Protein AF-A0A3A4NWA3-F1 (afdb_monomer)

Secondary structure (DSSP, 8-state):
-----------SSSSHHHHHHHHHHHSTTSSSSS----------PPPP---SS-PBPSS-TTSBP-EE-TTT--EE-TTT-EEETTEEESSHHHHHHHHHHHHHHHHHHHHHHHHHHHHHHHHHHHHHHHHHHHHHHHHHHHHHHHGGG--------SSPEEEEEEEGGGTEEEEEETTS-EEEEETTT--EEEEE-PPP-

Mean predicted aligned error: 15.61 Å

pLDDT: mean 81.93, std 18.72, range [42.53, 98.69]

Foldseek 3Di:
DDDDDDDDPDPDDPPPVVVVVVVVVVPPPPPPDDDCPDDPPPPPPPPQDPPPDFCAAPVGNPAGFRDAAPQPRGGHHPVQFDDDPNGTHRDPVSVVVVVVVVVVVVVVVVVVVVVVVVVVVVVVVVVVVVVVVVVVVVVVVVVVVVCVPVPLDDDPDPWDFPDKDQDPVVQWIWTQTPQRKIWIARVRRRHTPDIDGDHDD

Organism: Abyssobacteria bacterium (strain SURF_5) (NCBI:txid2093360)

Solvent-accessible surface area (backbone atoms only — not comparable to full-atom values): 12572 Å² total; per-residue (Å²): 140,80,92,82,84,85,89,84,84,89,86,80,79,77,69,64,70,60,60,63,61,57,62,66,65,64,68,74,74,78,81,82,86,87,76,78,93,69,75,84,67,79,72,72,70,76,73,80,79,79,68,92,63,84,49,50,9,76,92,40,72,89,39,58,35,74,49,48,16,78,73,80,67,46,41,26,20,79,87,48,45,46,73,54,98,91,42,39,24,74,44,73,67,47,46,52,53,50,53,53,50,54,50,50,51,53,52,51,51,49,56,52,52,51,54,52,51,57,48,52,54,53,52,51,52,53,53,50,53,53,52,52,52,51,52,51,50,51,52,52,49,52,61,57,56,63,52,75,68,58,76,78,66,81,85,91,63,96,64,57,71,78,49,73,50,75,42,78,93,74,44,32,32,39,38,35,36,73,79,60,32,40,36,35,23,31,66,76,76,63,46,75,77,49,76,51,61,70,78,86,127

Structure (mmCIF, N/CA/C/O backbone):
data_AF-A0A3A4NWA3-F1
#
_entry.id   AF-A0A3A4NWA3-F1
#
loop_
_atom_site.group_PDB
_atom_site.id
_atom_site.type_symbol
_atom_site.label_atom_id
_atom_site.label_alt_id
_atom_site.label_comp_id
_atom_site.label_asym_id
_atom_site.label_entity_id
_atom_site.label_seq_id
_atom_site.pdbx_PDB_ins_code
_atom_site.Cartn_x
_atom_site.Cartn_y
_atom_site.Cartn_z
_atom_site.occupancy
_atom_site.B_iso_or_equiv
_atom_site.auth_seq_id
_atom_site.auth_comp_id
_atom_site.auth_asym_id
_atom_site.auth_atom_id
_atom_site.pdbx_PDB_model_num
ATOM 1 N N . MET A 1 1 ? -4.132 0.519 -68.620 1.00 45.50 1 MET A N 1
ATOM 2 C CA . MET A 1 1 ? -3.623 -0.785 -68.140 1.00 45.50 1 MET A CA 1
ATOM 3 C C . MET A 1 1 ? -2.444 -0.457 -67.238 1.00 45.50 1 MET A C 1
ATOM 5 O O . MET A 1 1 ? -1.466 0.045 -67.757 1.00 45.50 1 MET A O 1
ATOM 9 N N . THR A 1 2 ? -2.487 -0.529 -65.916 1.00 48.19 2 THR A N 1
ATOM 10 C CA . THR A 1 2 ? -3.326 -1.285 -64.978 1.00 48.19 2 THR A CA 1
ATOM 11 C C . THR A 1 2 ? -3.475 -0.481 -63.685 1.00 48.19 2 THR A C 1
ATOM 13 O O . THR A 1 2 ? -2.482 0.002 -63.143 1.00 48.19 2 THR A O 1
ATOM 16 N N . ASP A 1 3 ? -4.710 -0.365 -63.206 1.00 51.69 3 ASP A N 1
ATOM 17 C CA . ASP A 1 3 ? -5.071 0.191 -61.904 1.00 51.69 3 ASP A CA 1
ATOM 18 C C . ASP A 1 3 ? -4.610 -0.717 -60.756 1.00 51.69 3 ASP A C 1
ATOM 20 O O . ASP A 1 3 ? -4.758 -1.937 -60.821 1.00 51.69 3 ASP A O 1
ATOM 24 N N . GLY A 1 4 ? -4.105 -0.117 -59.675 1.00 51.22 4 GLY A N 1
ATOM 25 C CA . GLY A 1 4 ? -3.702 -0.824 -58.459 1.00 51.22 4 GLY A CA 1
ATOM 26 C C . GLY A 1 4 ? -3.979 0.004 -57.207 1.00 51.22 4 GLY A C 1
ATOM 27 O O . GLY A 1 4 ? -3.091 0.674 -56.691 1.00 51.22 4 GLY A O 1
ATOM 28 N N . LYS A 1 5 ? -5.222 -0.042 -56.711 1.00 57.34 5 LYS A N 1
ATOM 29 C CA . LYS A 1 5 ? -5.598 0.429 -55.366 1.00 57.34 5 LYS A CA 1
ATOM 30 C C . LYS A 1 5 ? -5.302 -0.670 -54.337 1.00 57.34 5 LYS A C 1
ATOM 32 O O . LYS A 1 5 ? -5.877 -1.750 -54.474 1.00 57.34 5 LYS A O 1
ATOM 37 N N . PRO A 1 6 ? -4.520 -0.423 -53.273 1.00 60.09 6 PRO A N 1
ATOM 38 C CA . PRO A 1 6 ? -4.477 -1.341 -52.145 1.00 60.09 6 PRO A CA 1
ATOM 39 C C . PRO A 1 6 ? -5.635 -1.079 -51.174 1.00 60.09 6 PRO A C 1
ATOM 41 O O . PRO A 1 6 ? -5.851 0.028 -50.676 1.00 60.09 6 PRO A O 1
ATOM 44 N N . ALA A 1 7 ? -6.377 -2.151 -50.916 1.00 57.09 7 ALA A N 1
ATOM 45 C CA . ALA A 1 7 ? -7.401 -2.270 -49.896 1.00 57.09 7 ALA A CA 1
ATOM 46 C C . ALA A 1 7 ? -6.765 -2.308 -48.497 1.00 57.09 7 ALA A C 1
ATOM 48 O O . ALA A 1 7 ? -6.149 -3.299 -48.122 1.00 57.09 7 ALA A O 1
ATOM 49 N N . LEU A 1 8 ? -6.947 -1.248 -47.709 1.00 49.69 8 LEU A N 1
ATOM 50 C CA . LEU A 1 8 ? -6.631 -1.221 -46.276 1.00 49.69 8 LEU A CA 1
ATOM 51 C C . LEU A 1 8 ? -7.706 -0.421 -45.528 1.00 49.69 8 LEU A C 1
ATOM 53 O O . LEU A 1 8 ? -7.471 0.665 -45.013 1.00 49.69 8 LEU A O 1
ATOM 57 N N . GLN A 1 9 ? -8.922 -0.957 -45.483 1.00 56.56 9 GLN A N 1
ATOM 58 C CA . GLN A 1 9 ? -9.957 -0.510 -44.550 1.00 56.56 9 GLN A CA 1
ATOM 59 C C . GLN A 1 9 ? -10.809 -1.705 -44.143 1.00 56.56 9 GLN A C 1
ATOM 61 O O . GLN A 1 9 ? -11.829 -1.944 -44.772 1.00 56.56 9 GLN A O 1
ATOM 66 N N . LEU A 1 10 ? -10.399 -2.480 -43.131 1.00 53.59 10 LEU A N 1
ATOM 67 C CA . LEU A 1 10 ? -11.312 -3.428 -42.467 1.00 53.59 10 LEU A CA 1
ATOM 68 C C . LEU A 1 10 ? -10.756 -4.012 -41.159 1.00 53.59 10 LEU A C 1
ATOM 70 O O . LEU A 1 10 ? -10.860 -5.205 -40.915 1.00 53.59 10 LEU A O 1
ATOM 74 N N . ILE A 1 11 ? -10.187 -3.186 -40.274 1.00 54.09 11 ILE A N 1
ATOM 75 C CA . ILE A 1 11 ? -9.929 -3.605 -38.883 1.00 54.09 11 ILE A CA 1
ATOM 76 C C . ILE A 1 11 ? -10.115 -2.407 -37.939 1.00 54.09 11 ILE A C 1
ATOM 78 O O . ILE A 1 11 ? -9.146 -1.813 -37.484 1.00 54.09 11 ILE A O 1
ATOM 82 N N . SER A 1 12 ? -11.352 -1.991 -37.648 1.00 55.47 12 SER A N 1
ATOM 83 C CA . SER A 1 12 ? -11.564 -0.973 -36.593 1.00 55.47 12 SER A CA 1
ATOM 84 C C . SER A 1 12 ? -12.834 -1.110 -35.747 1.00 55.47 12 SER A C 1
ATOM 86 O O . SER A 1 12 ? -12.983 -0.373 -34.778 1.00 55.47 12 SER A O 1
ATOM 88 N N . HIS A 1 13 ? -13.727 -2.074 -36.001 1.00 51.03 13 HIS A N 1
ATOM 89 C CA . HIS A 1 13 ? -15.025 -2.107 -35.299 1.00 51.03 13 HIS A CA 1
ATOM 90 C C . HIS A 1 13 ? -15.166 -3.152 -34.177 1.00 51.03 13 HIS A C 1
ATOM 92 O O . HIS A 1 13 ? -16.130 -3.094 -33.414 1.00 51.03 13 HIS A O 1
ATOM 98 N N . SER A 1 14 ? -14.213 -4.071 -33.996 1.00 51.84 14 SER A N 1
ATOM 99 C CA . SER A 1 14 ? -14.304 -5.136 -32.979 1.00 51.84 14 SER A CA 1
ATOM 100 C C . SER A 1 14 ? -13.612 -4.819 -31.643 1.00 51.84 14 SER A C 1
ATOM 102 O O . SER A 1 14 ? -13.927 -5.457 -30.640 1.00 51.84 14 SER A O 1
ATOM 104 N N . ALA A 1 15 ? -12.746 -3.802 -31.567 1.00 49.91 15 ALA A N 1
ATOM 105 C CA . ALA A 1 15 ? -12.006 -3.480 -30.338 1.00 49.91 15 ALA A CA 1
ATOM 106 C C . ALA A 1 15 ? -12.776 -2.582 -29.342 1.00 49.91 15 ALA A C 1
ATOM 108 O O . ALA A 1 15 ? -12.499 -2.600 -28.144 1.00 49.91 15 ALA A O 1
ATOM 109 N N . ILE A 1 16 ? -13.784 -1.826 -29.791 1.00 53.38 16 ILE A N 1
ATOM 110 C CA . ILE A 1 16 ? -14.449 -0.821 -28.936 1.00 53.38 16 ILE A CA 1
ATOM 111 C C . ILE A 1 16 ? -15.507 -1.450 -28.007 1.00 53.38 16 ILE A C 1
ATOM 113 O O . ILE A 1 16 ? -15.734 -0.967 -26.896 1.00 53.38 16 ILE A O 1
ATOM 117 N N . LYS A 1 17 ? -16.116 -2.585 -28.382 1.00 50.69 17 LYS A N 1
ATOM 118 C CA . LYS A 1 17 ? -17.154 -3.230 -27.552 1.00 50.69 17 LYS A CA 1
ATOM 119 C C . LYS A 1 17 ? -16.618 -3.978 -26.326 1.00 50.69 17 LYS A C 1
ATOM 121 O O . LYS A 1 17 ? -17.388 -4.200 -25.392 1.00 50.69 17 LYS A O 1
ATOM 126 N N . LEU A 1 18 ? -15.326 -4.316 -26.272 1.00 48.56 18 LEU A N 1
ATOM 127 C CA . LEU A 1 18 ? -14.755 -5.026 -25.119 1.00 48.56 18 LEU A CA 1
ATOM 128 C C . LEU A 1 18 ? -14.326 -4.077 -23.984 1.00 48.56 18 LEU A C 1
ATOM 130 O O . LEU A 1 18 ? -14.396 -4.448 -22.812 1.00 48.56 18 LEU A O 1
ATOM 134 N N . HIS A 1 19 ? -13.983 -2.822 -24.294 1.00 47.84 19 HIS A N 1
ATOM 135 C CA . HIS A 1 19 ? -13.545 -1.856 -23.279 1.00 47.84 19 HIS A CA 1
ATOM 136 C C . HIS A 1 19 ? -14.699 -1.330 -22.403 1.00 47.84 19 HIS A C 1
ATOM 138 O O . HIS A 1 19 ? -14.516 -1.052 -21.216 1.00 47.84 19 HIS A O 1
ATOM 144 N N . HIS A 1 20 ? -15.922 -1.267 -22.942 1.00 50.03 20 HIS A N 1
ATOM 145 C CA . HIS A 1 20 ? -17.077 -0.757 -22.196 1.00 50.03 20 HIS A CA 1
ATOM 146 C C . HIS A 1 20 ? -17.639 -1.747 -21.159 1.00 50.03 20 HIS A C 1
ATOM 148 O O . HIS A 1 20 ? -18.300 -1.331 -20.203 1.00 50.03 20 HIS A O 1
ATOM 154 N N . HIS A 1 21 ? -17.361 -3.051 -21.290 1.00 48.09 21 HIS A N 1
ATOM 155 C CA . HIS A 1 21 ? -17.872 -4.044 -20.341 1.00 48.09 21 HIS A CA 1
ATOM 156 C C . HIS A 1 21 ? -16.982 -4.212 -19.095 1.00 48.09 21 HIS A C 1
ATOM 158 O O . HIS A 1 21 ? -17.489 -4.576 -18.027 1.00 48.09 21 HIS A O 1
ATOM 164 N N . LEU A 1 22 ? -15.688 -3.885 -19.191 1.00 51.53 22 LEU A N 1
ATOM 165 C CA . LEU A 1 22 ? -14.749 -3.985 -18.069 1.00 51.53 22 LEU A CA 1
ATOM 166 C C . LEU A 1 22 ? -14.810 -2.773 -17.126 1.00 51.53 22 LEU A C 1
ATOM 168 O O . LEU A 1 22 ? -14.720 -2.952 -15.912 1.00 51.53 22 LEU A O 1
ATOM 172 N N . HIS A 1 23 ? -15.106 -1.567 -17.624 1.00 46.03 23 HIS A N 1
ATOM 173 C CA . HIS A 1 23 ? -15.271 -0.398 -16.745 1.00 46.03 23 HIS A CA 1
ATOM 174 C C . HIS A 1 23 ? -16.555 -0.430 -15.900 1.00 46.03 23 HIS A C 1
ATOM 176 O O . HIS A 1 23 ? -16.574 0.097 -14.787 1.00 46.03 23 HIS A O 1
ATOM 182 N N . ARG A 1 24 ? -17.621 -1.107 -16.354 1.00 48.78 24 ARG A N 1
ATOM 183 C CA . ARG A 1 24 ? -18.881 -1.187 -15.590 1.00 48.78 24 ARG A CA 1
ATOM 184 C C . ARG A 1 24 ? -18.834 -2.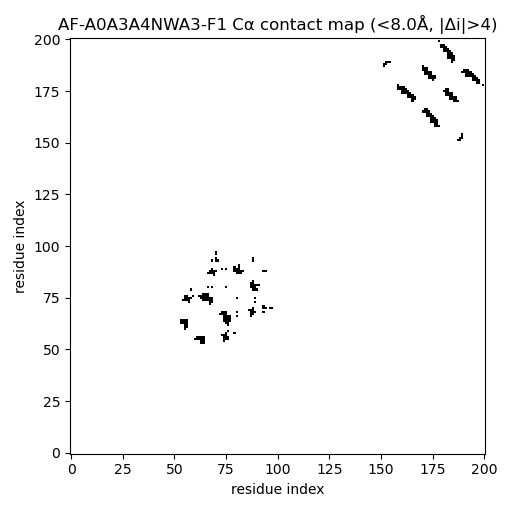184 -14.424 1.00 48.78 24 ARG A C 1
ATOM 186 O O . ARG A 1 24 ? -19.619 -2.058 -13.491 1.00 48.78 24 ARG A O 1
ATOM 193 N N . LYS A 1 25 ? -17.896 -3.143 -14.433 1.00 48.62 25 LYS A N 1
ATOM 194 C CA . LYS A 1 25 ? -17.720 -4.119 -13.338 1.00 48.62 25 LYS A CA 1
ATOM 195 C C . LYS A 1 25 ? -16.760 -3.652 -12.235 1.00 48.62 25 LYS A C 1
ATOM 197 O O . LYS A 1 25 ? -16.778 -4.227 -11.151 1.00 48.62 25 LYS A O 1
ATOM 202 N N . ALA A 1 26 ? -15.976 -2.596 -12.462 1.00 50.59 26 ALA A N 1
ATOM 203 C CA . ALA A 1 26 ? -15.034 -2.081 -11.465 1.00 50.59 26 ALA A CA 1
ATOM 204 C C . ALA A 1 26 ? -15.659 -1.090 -10.460 1.00 50.59 26 ALA A C 1
ATOM 206 O O . ALA A 1 26 ? -15.123 -0.911 -9.369 1.00 50.59 26 ALA A O 1
ATOM 207 N N . ILE A 1 27 ? -16.808 -0.481 -10.776 1.00 50.22 27 ILE A N 1
ATOM 208 C CA . ILE A 1 27 ? -17.419 0.560 -9.924 1.00 50.22 27 ILE A CA 1
ATOM 209 C C . ILE A 1 27 ? -18.365 -0.024 -8.854 1.00 50.22 27 ILE A C 1
ATOM 211 O O . ILE A 1 27 ? -18.572 0.589 -7.812 1.00 50.22 27 ILE A O 1
ATOM 215 N N . ILE A 1 28 ? -18.867 -1.253 -9.021 1.00 50.75 28 ILE A N 1
ATOM 216 C CA . ILE A 1 28 ? -19.882 -1.842 -8.117 1.00 50.75 28 ILE A CA 1
ATOM 217 C C . ILE A 1 28 ? -19.260 -2.626 -6.934 1.00 50.75 28 ILE A C 1
ATOM 219 O O . ILE A 1 28 ? -19.970 -3.192 -6.113 1.00 50.75 28 ILE A O 1
ATOM 223 N N . ARG A 1 29 ? -17.927 -2.643 -6.770 1.00 48.81 29 ARG A N 1
ATOM 224 C CA . ARG A 1 29 ? -17.259 -3.401 -5.683 1.00 48.81 29 ARG A CA 1
ATOM 225 C C . ARG A 1 29 ? -16.774 -2.582 -4.479 1.00 48.81 29 ARG A C 1
ATOM 227 O O . ARG A 1 29 ? -16.098 -3.141 -3.625 1.00 48.81 29 ARG A O 1
ATOM 234 N N . ARG A 1 30 ? -17.089 -1.283 -4.361 1.00 49.22 30 ARG A N 1
ATOM 235 C CA . ARG A 1 30 ? -16.630 -0.465 -3.208 1.00 49.22 30 ARG A CA 1
ATOM 236 C C . ARG A 1 30 ? -17.708 0.136 -2.309 1.00 49.22 30 ARG A C 1
ATOM 238 O O . ARG A 1 30 ? -17.350 0.736 -1.301 1.00 49.22 30 ARG A O 1
ATOM 245 N N . THR A 1 31 ? -18.993 -0.049 -2.597 1.00 48.25 31 THR A N 1
ATOM 246 C CA . THR A 1 31 ? -20.074 0.502 -1.754 1.00 48.25 31 THR A CA 1
ATOM 247 C C . THR A 1 31 ? -20.783 -0.524 -0.873 1.00 48.25 31 THR A C 1
ATOM 249 O O . THR A 1 31 ? -21.591 -0.135 -0.039 1.00 48.25 31 THR A O 1
ATOM 252 N N . GLY A 1 32 ? -20.473 -1.816 -0.987 1.00 46.50 32 GLY A N 1
ATOM 253 C CA . GLY A 1 32 ? -21.248 -2.865 -0.328 1.00 46.50 32 GLY A CA 1
ATOM 254 C C . GLY A 1 32 ? -20.464 -3.682 0.683 1.00 46.50 32 GLY A C 1
ATOM 255 O O . GLY A 1 32 ? -20.344 -4.871 0.456 1.00 46.50 32 GLY A O 1
ATOM 256 N N . GLU A 1 33 ? -19.913 -3.091 1.755 1.00 47.94 33 GLU A N 1
ATOM 257 C CA . GLU A 1 33 ? -19.417 -3.926 2.872 1.00 47.94 33 GLU A CA 1
ATOM 258 C C . GLU A 1 33 ? -19.090 -3.212 4.196 1.00 47.94 33 GLU A C 1
ATOM 260 O O . GLU A 1 33 ? -18.215 -3.653 4.926 1.00 47.94 33 GLU A O 1
ATOM 265 N N . LYS A 1 34 ? -19.745 -2.103 4.569 1.00 48.31 34 LYS A N 1
ATOM 266 C CA . LYS A 1 34 ? -19.634 -1.567 5.949 1.00 48.31 34 LYS A CA 1
ATOM 267 C C . LYS A 1 34 ? -20.947 -0.945 6.403 1.00 48.31 34 LYS A C 1
ATOM 269 O O . LYS A 1 34 ? -21.041 0.265 6.554 1.00 48.31 34 LYS A O 1
ATOM 274 N N . GLY A 1 35 ? -21.973 -1.770 6.563 1.00 48.66 35 GLY A N 1
ATOM 275 C CA . GLY A 1 35 ? -23.270 -1.282 7.031 1.00 48.66 35 GLY A CA 1
ATOM 276 C C . GLY A 1 35 ? -24.305 -2.348 7.359 1.00 48.66 35 GLY A C 1
ATOM 277 O O . GLY A 1 35 ? -25.461 -2.001 7.553 1.00 48.66 35 GLY A O 1
ATOM 278 N N . ALA A 1 36 ? -23.929 -3.625 7.439 1.00 44.62 36 ALA A N 1
ATOM 279 C CA . ALA A 1 36 ? -24.819 -4.642 7.981 1.00 44.62 36 ALA A CA 1
ATOM 280 C C . ALA A 1 36 ? -24.638 -4.707 9.505 1.00 44.62 36 ALA A C 1
ATOM 282 O O . ALA A 1 36 ? -24.020 -5.625 10.038 1.00 44.62 36 ALA A O 1
ATOM 283 N N . CYS A 1 37 ? -25.194 -3.720 10.212 1.00 42.53 37 CYS A N 1
ATOM 284 C CA . CYS A 1 37 ? -25.661 -3.922 11.585 1.00 42.53 37 CYS A CA 1
ATOM 285 C C . CYS A 1 37 ? -26.874 -4.859 11.496 1.00 42.53 37 CYS A C 1
ATOM 287 O O . CYS A 1 37 ? -28.016 -4.415 11.476 1.00 42.53 37 CYS A O 1
ATOM 289 N N . GLY A 1 38 ? -26.620 -6.143 11.271 1.00 50.50 38 GLY A N 1
ATOM 290 C CA . GLY A 1 38 ? -27.647 -7.080 10.830 1.00 50.50 38 GLY A CA 1
ATOM 291 C C . GLY A 1 38 ? -27.240 -8.525 11.044 1.00 50.50 38 GLY A C 1
ATOM 292 O O . GLY A 1 38 ? -27.475 -9.363 10.185 1.00 50.50 38 GLY A O 1
ATOM 293 N N . MET A 1 39 ? -26.620 -8.823 12.182 1.00 44.19 39 MET A N 1
ATOM 294 C CA . MET A 1 39 ? -26.728 -10.155 12.759 1.00 44.19 39 MET A CA 1
ATOM 295 C C . MET A 1 39 ? -27.689 -10.009 13.928 1.00 44.19 39 MET A C 1
ATOM 297 O O . MET A 1 39 ? -27.355 -9.482 14.985 1.00 44.19 39 MET A O 1
ATOM 301 N N . SER A 1 40 ? -28.929 -10.411 13.657 1.00 53.94 40 SER A N 1
ATOM 302 C CA . SER A 1 40 ? -29.891 -10.850 14.655 1.00 53.94 40 SER A CA 1
ATOM 303 C C . SER A 1 40 ? -29.256 -12.033 15.380 1.00 53.94 40 SER A C 1
ATOM 305 O O . SER A 1 40 ? -29.464 -13.196 15.045 1.00 53.94 40 SER A O 1
ATOM 307 N N . GLU A 1 41 ? -28.381 -11.714 16.325 1.00 52.88 41 GLU A N 1
ATOM 308 C CA . GLU A 1 41 ? -27.914 -12.652 17.320 1.00 52.88 41 GLU A CA 1
ATOM 309 C C . GLU A 1 41 ? -29.134 -12.909 18.195 1.00 52.88 41 GLU A C 1
ATOM 311 O O . GLU A 1 41 ? -29.576 -12.050 18.962 1.00 52.88 41 GLU A O 1
ATOM 316 N N . LYS A 1 42 ? -29.761 -14.073 17.998 1.00 52.91 42 LYS A N 1
ATOM 317 C CA . LYS A 1 42 ? -30.551 -14.690 19.056 1.00 52.91 42 LYS A CA 1
ATOM 318 C C . LYS A 1 42 ? -29.599 -14.766 20.240 1.00 52.91 42 LYS A C 1
ATOM 320 O O . LYS A 1 42 ? -28.741 -15.637 20.272 1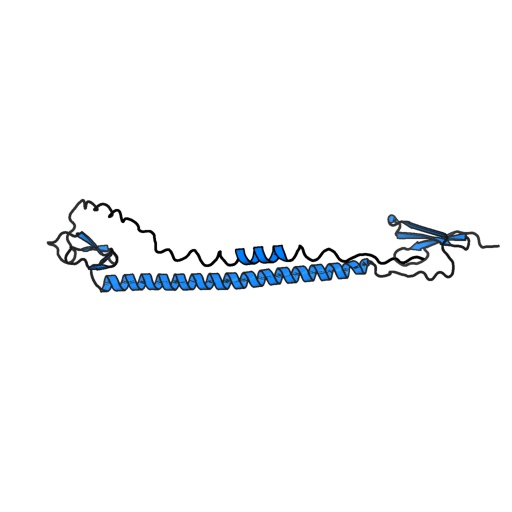.00 52.91 42 LYS A O 1
ATOM 325 N N . ALA A 1 43 ? -29.675 -13.766 21.111 1.00 57.97 43 ALA A N 1
ATOM 326 C CA . ALA A 1 43 ? -28.878 -13.687 22.309 1.00 57.97 43 ALA A CA 1
ATOM 327 C C . ALA A 1 43 ? -29.285 -14.885 23.157 1.00 57.97 43 ALA A C 1
ATOM 329 O O . ALA A 1 43 ? -30.289 -14.844 23.871 1.00 57.97 43 ALA A O 1
ATOM 330 N N . ASP A 1 44 ? -28.533 -15.972 23.017 1.00 59.28 44 ASP A N 1
ATOM 331 C CA . ASP A 1 44 ? -28.459 -17.009 24.022 1.00 59.28 44 ASP A CA 1
ATOM 332 C C . ASP A 1 44 ? -28.047 -16.276 25.291 1.00 59.28 44 ASP A C 1
ATOM 334 O O . ASP A 1 44 ? -26.894 -15.870 25.453 1.00 59.28 44 ASP A O 1
ATOM 338 N N . ALA A 1 45 ? -29.046 -15.970 26.125 1.00 64.56 45 ALA A N 1
ATOM 339 C CA . ALA A 1 45 ? -28.846 -15.228 27.352 1.00 64.56 45 ALA A CA 1
ATOM 340 C C . ALA A 1 45 ? -27.682 -15.903 28.085 1.00 64.56 45 ALA A C 1
ATOM 342 O O . ALA A 1 45 ? -27.762 -17.116 28.326 1.00 64.56 45 ALA A O 1
ATOM 343 N N . PRO A 1 46 ? -26.583 -15.176 28.374 1.00 68.19 46 PRO A N 1
ATOM 344 C CA . PRO A 1 46 ? -25.405 -15.784 28.961 1.00 68.19 46 PRO A CA 1
ATOM 345 C C . PRO A 1 46 ? -25.857 -16.567 30.194 1.00 68.19 46 PRO A C 1
ATOM 347 O O . PRO A 1 46 ? -26.616 -16.021 31.006 1.00 68.19 46 PRO A O 1
ATOM 350 N N . PRO A 1 47 ? -25.472 -17.852 30.312 1.00 71.06 47 PRO A N 1
ATOM 351 C CA . PRO A 1 47 ? -26.000 -18.718 31.350 1.00 71.06 47 PRO A CA 1
ATOM 352 C C . PRO A 1 47 ? -25.802 -18.032 32.703 1.00 71.06 47 PRO A C 1
ATOM 354 O O . PRO A 1 47 ? -24.724 -17.470 32.942 1.00 71.06 47 PRO A O 1
ATOM 357 N N . PRO A 1 48 ? -26.823 -18.030 33.582 1.00 69.56 48 PRO A N 1
ATOM 358 C CA . PRO A 1 48 ? -26.764 -17.290 34.831 1.00 69.56 48 PRO A CA 1
ATOM 359 C C . PRO A 1 48 ? -25.524 -17.742 35.596 1.00 69.56 48 PRO A C 1
ATOM 361 O O . PRO A 1 48 ? -25.376 -18.924 35.929 1.00 69.56 48 PRO A O 1
ATOM 364 N N . ARG A 1 49 ? -24.597 -16.808 35.837 1.00 69.12 49 ARG A N 1
ATOM 365 C CA . ARG A 1 49 ? -23.379 -17.095 36.594 1.00 69.12 49 ARG A CA 1
ATOM 366 C C . ARG A 1 49 ? -23.823 -17.548 37.984 1.00 69.12 49 ARG A C 1
ATOM 368 O O . ARG A 1 49 ? -24.322 -16.750 38.772 1.00 69.12 49 ARG A O 1
ATOM 375 N N . LYS A 1 50 ? -23.697 -18.847 38.283 1.00 64.94 50 LYS A N 1
ATOM 376 C CA . LYS A 1 50 ? -23.994 -19.402 39.610 1.00 64.94 50 LYS A CA 1
ATOM 377 C C . LYS A 1 50 ? -22.979 -18.824 40.598 1.00 64.94 50 LYS A C 1
ATOM 379 O O . LYS A 1 50 ? -21.882 -19.360 40.748 1.00 64.94 50 LYS A O 1
ATOM 384 N N . PHE A 1 51 ? -23.319 -17.706 41.237 1.00 61.75 51 PHE A N 1
ATOM 385 C CA . PHE A 1 51 ? -22.493 -17.094 42.272 1.00 61.75 51 PHE A CA 1
ATOM 386 C C . PHE A 1 51 ? -22.320 -18.084 43.426 1.00 61.75 51 PHE A C 1
ATOM 388 O O . PHE A 1 51 ? -23.260 -18.369 44.163 1.00 61.75 51 PHE A O 1
ATOM 395 N N . ARG A 1 52 ? -21.108 -18.638 43.573 1.00 65.69 52 ARG A N 1
ATOM 396 C CA . ARG A 1 52 ? -20.792 -19.643 44.605 1.00 65.69 52 ARG A CA 1
ATOM 397 C C . ARG A 1 52 ? -20.889 -19.103 46.036 1.00 65.69 52 ARG A C 1
ATOM 399 O O . ARG A 1 52 ? -20.885 -19.911 46.956 1.00 65.69 52 ARG A O 1
ATOM 406 N N . ARG A 1 53 ? -20.990 -17.784 46.241 1.00 79.75 53 ARG A N 1
ATOM 407 C CA . ARG A 1 53 ? -21.311 -17.130 47.524 1.00 79.75 53 ARG A CA 1
ATOM 408 C C . ARG A 1 53 ? -22.028 -15.811 47.236 1.00 79.75 53 ARG A C 1
ATOM 410 O O . ARG A 1 53 ? -21.623 -15.095 46.323 1.00 79.75 53 ARG A O 1
ATOM 417 N N . LYS A 1 54 ? -23.086 -15.502 47.991 1.00 86.56 54 LYS A N 1
ATOM 418 C CA . LYS A 1 54 ? -23.806 -14.224 47.887 1.00 86.56 54 LYS A CA 1
ATOM 419 C C . LYS A 1 54 ? -22.905 -13.120 48.446 1.00 86.56 54 LYS A C 1
ATOM 421 O O . LYS A 1 54 ? -22.687 -13.070 49.652 1.00 86.56 54 LYS A O 1
ATOM 426 N N . ILE A 1 55 ? -22.342 -12.289 47.575 1.00 93.62 55 ILE A N 1
ATOM 427 C CA . ILE A 1 55 ? -21.533 -11.128 47.973 1.00 93.62 55 ILE A CA 1
ATOM 428 C C . ILE A 1 55 ? -22.507 -9.979 48.285 1.00 93.62 55 ILE A C 1
ATOM 430 O O . ILE A 1 55 ? -23.425 -9.766 47.491 1.00 93.62 55 ILE A O 1
ATOM 434 N N . PRO A 1 56 ? -22.381 -9.275 49.425 1.00 96.25 56 PRO A N 1
ATOM 435 C CA . PRO A 1 56 ? -23.276 -8.168 49.760 1.00 96.25 56 PRO A CA 1
ATOM 436 C C . PRO A 1 56 ? -23.060 -6.977 48.819 1.00 96.25 56 PRO A C 1
ATOM 438 O O . PRO A 1 56 ? -21.955 -6.749 48.320 1.00 96.25 56 PRO A O 1
ATOM 441 N N . CYS A 1 57 ? -24.119 -6.213 48.561 1.00 97.38 57 CYS A N 1
ATOM 442 C CA . CYS A 1 57 ? -24.022 -4.988 47.778 1.00 97.38 57 CYS A CA 1
ATOM 443 C C . CYS A 1 57 ? -23.215 -3.922 48.529 1.00 97.38 57 CYS A C 1
ATOM 445 O O . CYS A 1 57 ? -23.367 -3.751 49.737 1.00 97.38 57 CYS A O 1
ATOM 447 N N . LYS A 1 58 ? -22.404 -3.150 47.792 1.00 97.12 58 LYS A N 1
ATOM 448 C CA . LYS A 1 58 ? -21.631 -2.033 48.356 1.00 97.12 58 LYS A CA 1
ATOM 449 C C . LYS A 1 58 ? -22.504 -0.992 49.068 1.00 97.12 58 LYS A C 1
ATOM 451 O O . LYS A 1 58 ? -22.105 -0.486 50.109 1.00 97.12 58 LYS A O 1
ATOM 456 N N . ASN A 1 59 ? -23.663 -0.666 48.498 1.00 96.69 59 ASN A N 1
ATOM 457 C CA . ASN A 1 59 ? -24.560 0.361 49.038 1.00 96.69 59 ASN A CA 1
ATOM 458 C C . ASN A 1 59 ? -25.533 -0.211 50.079 1.00 96.69 59 ASN A C 1
ATOM 460 O O . ASN A 1 59 ? -25.987 0.511 50.960 1.00 96.69 59 ASN A O 1
ATOM 464 N N . HIS A 1 60 ? -25.835 -1.508 49.988 1.00 96.88 60 HIS A N 1
ATOM 465 C CA . HIS A 1 60 ? -26.799 -2.190 50.847 1.00 96.88 60 HIS A CA 1
ATOM 466 C C . HIS A 1 60 ? -26.194 -3.497 51.377 1.00 96.88 60 HIS A C 1
ATOM 468 O O . HIS A 1 60 ? -26.321 -4.535 50.721 1.00 96.88 60 HIS A O 1
ATOM 474 N N . PRO A 1 61 ? -25.571 -3.490 52.570 1.00 95.88 61 PRO A N 1
ATOM 475 C CA . PRO A 1 61 ? -24.937 -4.683 53.136 1.00 95.88 61 PRO A CA 1
ATOM 476 C C . PRO A 1 61 ? -25.911 -5.849 53.358 1.00 95.88 61 PRO A C 1
ATOM 478 O O . PRO A 1 61 ? -25.507 -7.009 53.338 1.00 95.88 61 PRO A O 1
ATOM 481 N N . SER A 1 62 ? -27.197 -5.544 53.557 1.00 95.94 62 SER A N 1
ATOM 482 C CA . SER A 1 62 ? -28.276 -6.519 53.747 1.00 95.94 62 SER A CA 1
ATOM 483 C C . SER A 1 62 ? -28.768 -7.161 52.446 1.00 95.94 62 SER A C 1
ATOM 485 O O . SER A 1 62 ? -29.391 -8.223 52.491 1.00 95.94 62 SER A O 1
ATOM 487 N N . ALA A 1 63 ? -28.497 -6.555 51.286 1.00 96.19 63 ALA A N 1
ATOM 488 C CA . ALA A 1 63 ? -28.975 -7.038 49.996 1.00 96.19 63 ALA A CA 1
ATOM 489 C C . ALA A 1 63 ? -27.870 -7.809 49.248 1.00 96.19 63 ALA A C 1
ATOM 491 O O . ALA A 1 63 ? -26.750 -7.306 49.111 1.00 96.19 63 ALA A O 1
ATOM 492 N N . PRO A 1 64 ? -28.154 -9.009 48.706 1.00 95.44 64 PRO A N 1
ATOM 493 C CA . PRO A 1 64 ? -27.191 -9.727 47.883 1.00 95.44 64 PRO A CA 1
ATOM 494 C C . PRO A 1 64 ? -26.988 -9.011 46.542 1.00 95.44 64 PRO A C 1
ATOM 496 O O . PRO A 1 64 ? -27.940 -8.546 45.910 1.00 95.44 64 PRO A O 1
ATOM 499 N N . ALA A 1 65 ? -25.739 -8.940 46.092 1.00 96.44 65 ALA A N 1
ATOM 500 C CA . ALA A 1 65 ? -25.399 -8.399 44.788 1.00 96.44 65 ALA A CA 1
ATOM 501 C C . ALA A 1 65 ? -25.882 -9.322 43.663 1.00 96.44 65 ALA A C 1
ATOM 503 O O . ALA A 1 65 ? -25.767 -10.547 43.746 1.00 96.44 65 ALA A O 1
ATOM 504 N N . VAL A 1 66 ? -26.431 -8.705 42.619 1.00 94.94 66 VAL A N 1
ATOM 505 C CA . VAL A 1 66 ? -26.939 -9.381 41.418 1.00 94.94 66 VAL A CA 1
ATOM 506 C C . VAL A 1 66 ? -25.949 -9.233 40.264 1.00 94.94 66 VAL A C 1
ATOM 508 O O . VAL A 1 66 ? -25.844 -10.137 39.439 1.00 94.94 66 VAL A O 1
ATOM 511 N N . ASP A 1 67 ? -25.202 -8.127 40.232 1.00 95.38 67 ASP A N 1
ATOM 512 C CA . ASP A 1 67 ? -24.226 -7.826 39.186 1.00 95.38 67 ASP A CA 1
ATOM 513 C C . ASP A 1 67 ? -23.043 -7.007 39.739 1.00 95.38 67 ASP A C 1
ATOM 515 O O . ASP A 1 67 ? -23.007 -6.652 40.922 1.00 95.38 67 ASP A O 1
ATOM 519 N N . TYR A 1 68 ? -22.078 -6.696 38.878 1.00 96.50 68 TYR A N 1
ATOM 520 C CA . TYR A 1 68 ? -20.953 -5.809 39.151 1.00 96.50 68 TYR A CA 1
ATOM 521 C C . TYR A 1 68 ? -21.022 -4.568 38.269 1.00 96.50 68 TYR A C 1
ATOM 523 O O . TYR A 1 68 ? -21.346 -4.642 37.086 1.00 96.50 68 TYR A O 1
ATOM 531 N N . CYS A 1 69 ? -20.657 -3.418 38.830 1.00 97.31 69 CYS A N 1
ATOM 532 C CA . CYS A 1 69 ? -20.497 -2.207 38.039 1.00 97.31 69 CYS A CA 1
ATOM 533 C C . CYS A 1 69 ? -19.362 -2.389 37.022 1.00 97.31 69 CYS A C 1
ATOM 535 O O . CYS A 1 69 ? -18.230 -2.682 37.403 1.00 97.31 69 CYS A O 1
ATOM 537 N N . GLN A 1 70 ? -19.642 -2.158 35.741 1.00 96.94 70 GLN A N 1
ATOM 538 C CA . GLN A 1 70 ? -18.660 -2.308 34.658 1.00 96.94 70 GLN A CA 1
ATOM 539 C C . GLN A 1 70 ? -17.480 -1.330 34.739 1.00 96.94 70 GLN A C 1
ATOM 541 O O . GLN A 1 70 ? -16.423 -1.607 34.183 1.00 96.94 70 GLN A O 1
ATOM 546 N N . THR A 1 71 ? -17.654 -0.197 35.420 1.00 97.06 71 THR A N 1
ATOM 547 C CA . THR A 1 71 ? -16.627 0.850 35.518 1.00 97.06 71 THR A CA 1
ATOM 548 C C . THR A 1 71 ? -15.722 0.649 36.730 1.00 97.06 71 THR A C 1
ATOM 550 O O . THR A 1 71 ? -14.505 0.709 36.615 1.00 97.06 71 THR A O 1
ATOM 553 N N . CYS A 1 72 ? -16.301 0.412 37.911 1.00 97.38 72 CYS A N 1
ATOM 554 C CA . CYS A 1 72 ? -15.542 0.321 39.163 1.00 97.38 72 CYS A CA 1
ATOM 555 C C . CYS A 1 72 ? -15.387 -1.110 39.700 1.00 97.38 72 CYS A C 1
ATOM 557 O O . CYS A 1 72 ? -14.679 -1.314 40.681 1.00 97.38 72 CYS A O 1
ATOM 559 N N . GLY A 1 73 ? -16.061 -2.096 39.100 1.00 96.62 73 GLY A N 1
ATOM 560 C CA . GLY A 1 73 ? -15.975 -3.507 39.488 1.00 96.62 73 GLY A CA 1
ATOM 561 C C . GLY A 1 73 ? -16.637 -3.848 40.824 1.00 96.62 73 GLY A C 1
ATOM 562 O O . GLY A 1 73 ? -16.400 -4.924 41.365 1.00 96.62 73 GLY A O 1
ATOM 563 N N . LEU A 1 74 ? -17.442 -2.947 41.393 1.00 97.12 74 LEU A N 1
ATOM 564 C CA . LEU A 1 74 ? -18.053 -3.138 42.710 1.00 97.12 74 LEU A CA 1
ATOM 565 C C . LEU A 1 74 ? -19.394 -3.887 42.618 1.00 97.12 74 LEU A C 1
ATOM 567 O O . LEU A 1 74 ? -20.156 -3.640 41.679 1.00 97.12 74 LEU A O 1
ATOM 571 N N . PRO A 1 75 ? -19.709 -4.767 43.589 1.00 96.88 75 PRO A N 1
ATOM 572 C CA . PRO A 1 75 ? -20.943 -5.549 43.592 1.00 96.88 75 PRO A CA 1
ATOM 573 C C . PRO A 1 75 ? -22.172 -4.681 43.918 1.00 96.88 75 PRO A C 1
ATOM 575 O O . PRO A 1 75 ? -22.191 -3.941 44.910 1.00 96.88 75 PRO A O 1
ATOM 578 N N . ILE A 1 76 ? -23.223 -4.795 43.101 1.00 97.50 76 ILE A N 1
ATOM 579 C CA . ILE A 1 76 ? -24.458 -4.002 43.191 1.00 97.50 76 ILE A CA 1
ATOM 580 C C . ILE A 1 76 ? -25.711 -4.886 43.258 1.00 97.50 76 ILE A C 1
ATOM 582 O O . ILE A 1 76 ? -25.807 -5.915 42.588 1.00 97.50 76 ILE A O 1
ATOM 586 N N . CYS A 1 77 ? -26.676 -4.508 44.104 1.00 97.25 77 CYS A N 1
ATOM 587 C CA . CYS A 1 77 ? -27.984 -5.163 44.180 1.00 97.25 77 CYS A CA 1
ATOM 588 C C . CYS A 1 77 ? -28.911 -4.675 43.057 1.00 97.25 77 CYS A C 1
ATOM 590 O O . CYS A 1 77 ? -28.614 -3.700 42.367 1.00 97.25 77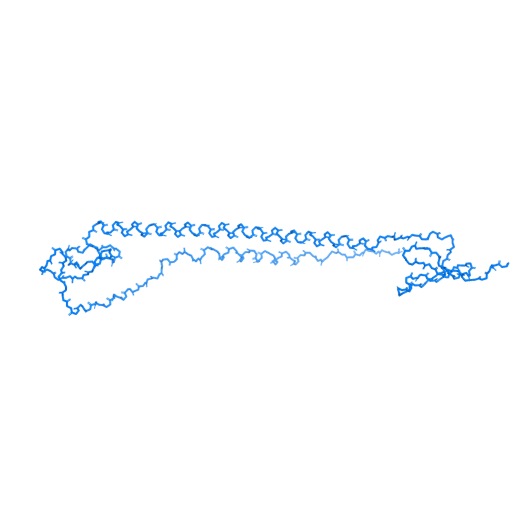 CYS A O 1
ATOM 592 N N . LYS A 1 78 ? -30.067 -5.333 42.913 1.00 96.62 78 LYS A N 1
ATOM 593 C CA . LYS A 1 78 ? -31.076 -5.017 41.889 1.00 96.62 78 LYS A CA 1
ATOM 594 C C . LYS A 1 78 ? -31.579 -3.567 41.943 1.00 96.62 78 LYS A C 1
ATOM 596 O O . LYS A 1 78 ? -31.897 -3.013 40.903 1.00 96.62 78 LYS A O 1
ATOM 601 N N . GLU A 1 79 ? -31.635 -2.962 43.128 1.00 97.44 79 GLU A N 1
ATOM 602 C CA . GLU A 1 79 ? -32.110 -1.581 43.319 1.00 97.44 79 GLU A CA 1
ATOM 603 C C . GLU A 1 79 ? -31.045 -0.531 42.978 1.00 97.44 79 GLU A C 1
ATOM 605 O O . GLU A 1 79 ? -31.376 0.566 42.543 1.00 97.44 79 GLU A O 1
ATOM 610 N N . CYS A 1 80 ? -29.760 -0.860 43.144 1.00 97.38 80 CYS A N 1
ATOM 611 C CA . CYS A 1 80 ? -28.657 0.037 42.786 1.00 97.38 80 CYS A CA 1
ATOM 612 C C . CYS A 1 80 ? -28.191 -0.116 41.336 1.00 97.38 80 CYS A C 1
ATOM 614 O O . CYS A 1 80 ? -27.396 0.698 40.872 1.00 97.38 80 CYS A O 1
ATOM 616 N N . ALA A 1 81 ? -28.606 -1.180 40.648 1.00 97.12 81 ALA A N 1
ATOM 617 C CA . ALA A 1 81 ? -28.179 -1.458 39.289 1.00 97.12 81 ALA A CA 1
ATOM 618 C C . ALA A 1 81 ? -28.939 -0.586 38.290 1.00 97.12 81 ALA A C 1
ATOM 620 O O . ALA A 1 81 ? -30.136 -0.759 38.071 1.00 97.12 81 ALA A O 1
ATOM 621 N N . ILE A 1 82 ? -28.213 0.324 37.645 1.00 97.06 82 ILE A N 1
ATOM 622 C CA . ILE A 1 82 ? -28.712 1.094 36.509 1.00 97.06 82 ILE A CA 1
ATOM 623 C C . ILE A 1 82 ? -28.240 0.388 35.240 1.00 97.06 82 ILE A C 1
ATOM 625 O O . ILE A 1 82 ? -27.035 0.281 35.004 1.00 97.06 82 ILE A O 1
ATOM 629 N N . SER A 1 83 ? -29.174 -0.121 34.437 1.00 94.62 83 SER A N 1
ATOM 630 C CA . SER A 1 83 ? -28.864 -0.852 33.207 1.00 94.62 83 SER A CA 1
ATOM 631 C C . SER A 1 83 ? -28.917 0.059 31.980 1.00 94.62 83 SER A C 1
ATOM 633 O O . SER A 1 83 ? -29.979 0.588 31.653 1.00 94.62 83 SER A O 1
ATOM 635 N N . PHE A 1 84 ? -27.805 0.171 31.256 1.00 94.62 84 PHE A N 1
ATOM 636 C CA . PHE A 1 84 ? -27.727 0.811 29.940 1.00 94.62 84 PHE A CA 1
ATOM 637 C C . PHE A 1 84 ? -27.077 -0.156 28.959 1.00 94.62 84 PHE A C 1
ATOM 639 O O . PHE A 1 84 ? -26.056 -0.750 29.290 1.00 94.62 84 PHE A O 1
ATOM 646 N N . SER A 1 85 ? -27.684 -0.342 27.781 1.00 91.75 85 SER A N 1
ATOM 647 C CA . SER A 1 85 ? -27.161 -1.219 26.714 1.00 91.75 85 SER A CA 1
ATOM 648 C C . SER A 1 85 ? -26.755 -2.636 27.171 1.00 91.75 85 SER A C 1
ATOM 650 O O . SER A 1 85 ? -25.836 -3.234 26.621 1.00 91.75 85 SER A O 1
ATOM 652 N N . GLY A 1 86 ? -27.441 -3.189 28.181 1.00 92.62 86 GLY A N 1
ATOM 653 C CA . GLY A 1 86 ? -27.145 -4.517 28.739 1.00 92.62 86 GLY A CA 1
ATOM 654 C C . GLY A 1 86 ? -25.983 -4.560 29.743 1.00 92.62 86 GLY A C 1
ATOM 655 O O . GLY A 1 86 ? -25.653 -5.632 30.239 1.00 92.62 86 GLY A O 1
ATOM 656 N N . ALA A 1 87 ? -25.383 -3.415 30.070 1.00 95.25 87 ALA A N 1
ATOM 657 C CA . ALA A 1 87 ? -24.371 -3.257 31.107 1.00 95.25 87 ALA A CA 1
ATOM 658 C C . ALA A 1 87 ? -24.962 -2.606 32.369 1.00 95.25 87 ALA A C 1
ATOM 660 O O . ALA A 1 87 ? -25.759 -1.671 32.272 1.00 95.25 87 ALA A O 1
ATOM 661 N N . SER A 1 88 ? -24.535 -3.068 33.548 1.00 97.31 88 SER A N 1
ATOM 662 C CA . SER A 1 88 ? -24.971 -2.525 34.841 1.00 97.31 88 SER A CA 1
ATOM 663 C C . SER A 1 88 ? -23.940 -1.562 35.437 1.00 97.31 88 SER A C 1
ATOM 665 O O . SER A 1 88 ? -22.732 -1.825 35.432 1.00 97.31 88 SER A O 1
ATOM 667 N N . PHE A 1 89 ? -24.424 -0.453 35.996 1.00 97.88 89 PHE A N 1
ATOM 668 C CA . PHE A 1 89 ? -23.619 0.602 36.613 1.00 97.88 89 PHE A CA 1
ATOM 669 C C . PHE A 1 89 ? -24.150 0.954 38.003 1.00 97.88 89 PHE A C 1
ATOM 671 O O . PHE A 1 89 ? -25.349 0.857 38.256 1.00 97.88 89 PHE A O 1
ATOM 678 N N . CYS A 1 90 ? -23.260 1.377 38.906 1.00 97.50 90 CYS A N 1
ATOM 679 C CA . CYS A 1 90 ? -23.638 1.784 40.265 1.00 97.50 90 CYS A CA 1
ATOM 680 C C . CYS A 1 90 ? -24.104 3.244 40.374 1.00 97.50 90 CYS A C 1
ATOM 682 O O . CYS A 1 90 ? -24.724 3.605 41.369 1.00 97.50 90 CYS A O 1
ATOM 684 N N . SER A 1 91 ? -23.751 4.096 39.406 1.00 96.88 91 SER A N 1
ATOM 685 C CA . SER A 1 91 ? -24.097 5.520 39.380 1.00 96.88 91 SER A CA 1
ATOM 686 C C . SER A 1 91 ? -24.067 6.072 37.953 1.00 96.88 91 SER A C 1
ATOM 688 O O . SER A 1 91 ? -23.419 5.503 37.068 1.00 96.88 91 SER A O 1
ATOM 690 N N . SER A 1 92 ? -24.734 7.209 37.742 1.00 95.81 92 SER A N 1
ATOM 691 C CA . SER A 1 92 ? -24.677 7.972 36.487 1.00 95.81 92 SER A CA 1
ATOM 692 C C . SER A 1 92 ? -23.258 8.443 36.152 1.00 95.81 92 SER A C 1
ATOM 694 O O . SER A 1 92 ? -22.892 8.477 34.982 1.00 95.81 92 SER A O 1
ATOM 696 N N . GLU A 1 93 ? -22.435 8.732 37.162 1.00 97.56 93 GLU A N 1
ATOM 697 C CA . GLU A 1 93 ? -21.022 9.100 36.995 1.00 97.56 93 GLU A CA 1
ATOM 698 C C . GLU A 1 93 ? -20.181 7.952 36.421 1.00 97.56 93 GLU A C 1
ATOM 700 O O . GLU A 1 93 ? -19.337 8.163 35.554 1.00 97.56 93 GLU A O 1
ATOM 705 N N . CYS A 1 94 ? -20.422 6.715 36.870 1.00 97.50 94 CYS A N 1
ATOM 706 C CA . CYS A 1 94 ? -19.733 5.546 36.320 1.00 97.50 94 CYS A CA 1
ATOM 707 C C . CYS A 1 94 ? -20.138 5.273 34.868 1.00 97.50 94 CYS A C 1
ATOM 709 O O . CYS A 1 94 ? -19.328 4.783 34.083 1.00 97.50 94 CYS A O 1
ATOM 711 N N . TRP A 1 95 ? -21.386 5.573 34.511 1.00 96.75 95 TRP A N 1
ATOM 712 C CA . TRP A 1 95 ? -21.850 5.459 33.134 1.00 96.75 95 TRP A CA 1
ATOM 713 C C . TRP A 1 95 ? -21.247 6.551 32.240 1.00 96.75 95 TRP A C 1
ATOM 715 O O . TRP A 1 95 ? -20.737 6.251 31.158 1.00 96.75 95 TRP A O 1
ATOM 725 N N . SER A 1 96 ? -21.231 7.806 32.704 1.00 96.38 96 SER A N 1
ATOM 726 C CA . SER A 1 96 ? -20.682 8.923 31.933 1.00 96.38 96 SER A CA 1
ATOM 727 C C . SER A 1 96 ? -19.183 8.760 31.680 1.00 96.38 96 SER A C 1
ATOM 729 O O . SER A 1 96 ? -18.741 8.979 30.552 1.00 96.38 96 SER A O 1
ATOM 731 N N . SER A 1 97 ? -18.409 8.280 32.660 1.00 96.19 97 SER A N 1
ATOM 732 C CA . SER A 1 97 ? -16.977 8.022 32.477 1.00 96.19 97 SER A CA 1
ATOM 733 C C . SER A 1 97 ? -16.701 6.942 31.430 1.00 96.19 97 SER A C 1
ATOM 735 O O . SER A 1 97 ? -15.874 7.164 30.545 1.00 96.19 97 SER A O 1
ATOM 737 N N . LYS A 1 98 ? -17.449 5.830 31.450 1.00 96.19 98 LYS A N 1
ATOM 738 C CA . LYS A 1 98 ? -17.321 4.776 30.434 1.00 96.19 98 LYS A CA 1
ATOM 739 C C . LYS A 1 98 ? -17.697 5.281 29.039 1.00 96.19 98 LYS A C 1
ATOM 741 O O . LYS A 1 98 ? -16.959 5.059 28.085 1.00 96.19 98 LYS A O 1
ATOM 746 N N . SER A 1 99 ? -18.792 6.033 28.914 1.00 94.44 99 SER A N 1
ATOM 747 C CA . SER A 1 99 ? -19.204 6.610 27.623 1.00 94.44 99 SER A CA 1
ATOM 748 C C . SER A 1 99 ? -18.188 7.627 27.068 1.00 94.44 99 SER A C 1
ATOM 750 O O . SER A 1 99 ? -17.962 7.719 25.857 1.00 94.44 99 SER A O 1
ATOM 752 N N . ALA A 1 100 ? -17.523 8.379 27.951 1.00 96.38 100 ALA A N 1
ATOM 753 C CA . ALA A 1 100 ? -16.469 9.315 27.581 1.00 96.38 100 ALA A CA 1
ATOM 754 C C . ALA A 1 100 ? -15.205 8.590 27.090 1.00 96.38 100 ALA A C 1
ATOM 756 O O . ALA A 1 100 ? -14.511 9.087 26.206 1.00 96.38 100 ALA A O 1
ATOM 757 N N . GLU A 1 101 ? -14.899 7.418 27.642 1.00 95.31 101 GLU A N 1
ATOM 758 C CA . GLU A 1 101 ? -13.796 6.574 27.179 1.00 95.31 101 GLU A CA 1
ATOM 759 C C . GLU A 1 101 ? -14.107 5.951 25.812 1.00 95.31 101 GLU A C 1
ATOM 761 O O . GLU A 1 101 ? -13.343 6.131 24.864 1.00 95.31 101 GLU A O 1
ATOM 766 N N . GLU A 1 102 ? -15.289 5.350 25.656 1.00 94.50 102 GLU A N 1
ATOM 767 C CA . GLU A 1 102 ? -15.733 4.759 24.386 1.00 94.50 102 GLU A CA 1
ATOM 768 C C . GLU A 1 102 ? -15.765 5.792 23.244 1.00 94.50 102 GLU A C 1
ATOM 770 O O . GLU A 1 102 ? -15.363 5.507 22.111 1.00 94.50 102 GLU A O 1
ATOM 775 N N . SER A 1 103 ? -16.187 7.028 23.531 1.00 94.25 103 SER A N 1
ATOM 776 C CA . SER A 1 103 ? -16.173 8.114 22.544 1.00 94.25 103 SER A CA 1
ATOM 777 C C . SER A 1 103 ? -14.758 8.585 22.189 1.00 94.25 103 SER A C 1
ATOM 779 O O . SER A 1 103 ? -14.488 8.849 21.013 1.00 94.25 103 SER A O 1
ATOM 781 N N . LYS A 1 104 ? -13.824 8.640 23.150 1.00 96.38 104 LYS A N 1
ATOM 782 C CA . LYS A 1 104 ? -12.405 8.932 22.872 1.00 96.38 104 LYS A CA 1
ATOM 783 C C . LYS A 1 104 ? -11.793 7.876 21.962 1.00 96.38 104 LYS A C 1
ATOM 785 O O . LYS A 1 104 ? -11.126 8.237 20.990 1.00 96.38 104 LYS A O 1
ATOM 790 N N . ASP A 1 105 ? -12.074 6.604 22.215 1.00 95.06 105 ASP A N 1
ATOM 791 C CA . ASP A 1 105 ? -11.587 5.501 21.391 1.00 95.06 105 ASP A CA 1
ATOM 792 C C . ASP A 1 105 ? -12.187 5.531 19.985 1.00 95.06 105 ASP A C 1
ATOM 794 O O . ASP A 1 105 ? -11.473 5.348 18.993 1.00 95.06 105 ASP A O 1
ATOM 798 N N . ALA A 1 106 ? -13.479 5.842 19.858 1.00 95.00 106 ALA A N 1
ATOM 799 C CA . ALA A 1 106 ? -14.126 6.018 18.561 1.00 95.00 106 ALA A CA 1
ATOM 800 C C . ALA A 1 106 ? -13.482 7.159 17.749 1.00 95.00 106 ALA A C 1
ATOM 802 O O . ALA A 1 106 ? -13.172 6.988 16.564 1.00 95.00 106 ALA A O 1
ATOM 803 N N . VAL A 1 107 ? -13.212 8.307 18.383 1.00 95.69 107 VAL A N 1
ATOM 804 C CA . VAL A 1 107 ? -12.546 9.456 17.745 1.00 95.69 107 VAL A CA 1
ATOM 805 C C . VAL A 1 107 ? -11.093 9.129 17.385 1.00 95.69 107 VAL A C 1
ATOM 807 O O . VAL A 1 107 ? -10.649 9.432 16.272 1.00 95.69 107 VAL A O 1
ATOM 810 N N . ALA A 1 108 ? -10.351 8.465 18.275 1.00 95.50 108 ALA A N 1
ATOM 811 C CA . ALA A 1 108 ? -8.971 8.053 18.029 1.00 95.50 108 ALA A CA 1
ATOM 812 C C . ALA A 1 108 ? -8.876 7.071 16.849 1.00 95.50 108 ALA A C 1
ATOM 814 O O . ALA A 1 108 ? -8.039 7.237 15.953 1.00 95.50 108 ALA A O 1
ATOM 815 N N . ASN A 1 109 ? -9.781 6.092 16.793 1.00 94.44 109 ASN A N 1
ATOM 816 C CA . ASN A 1 109 ? -9.857 5.124 15.704 1.00 94.44 109 ASN A CA 1
ATOM 817 C C . ASN A 1 109 ? -10.258 5.774 14.374 1.00 94.44 109 ASN A C 1
ATOM 819 O O . ASN A 1 109 ? -9.682 5.436 13.333 1.00 94.44 109 ASN A O 1
ATOM 823 N N . ARG A 1 110 ? -11.173 6.752 14.391 1.00 95.19 110 ARG A N 1
ATOM 824 C CA . ARG A 1 110 ? -11.516 7.546 13.202 1.00 95.19 110 ARG A CA 1
ATOM 825 C C . ARG A 1 110 ? -10.297 8.298 12.663 1.00 95.19 110 ARG A C 1
ATOM 827 O O . ARG A 1 110 ? -9.956 8.132 11.493 1.00 95.19 110 ARG A O 1
ATOM 834 N N . LYS A 1 111 ? -9.575 9.020 13.526 1.00 95.69 111 LYS A N 1
ATOM 835 C CA . LYS A 1 111 ? -8.364 9.772 13.151 1.00 95.69 111 LYS A CA 1
ATOM 836 C C . LYS A 1 111 ? -7.258 8.865 12.602 1.00 95.69 111 LYS A C 1
ATOM 838 O O . LYS A 1 111 ? -6.561 9.220 11.653 1.00 95.69 111 LYS A O 1
ATOM 843 N N . LYS A 1 112 ? -7.098 7.663 13.167 1.00 94.12 112 LYS A N 1
ATOM 8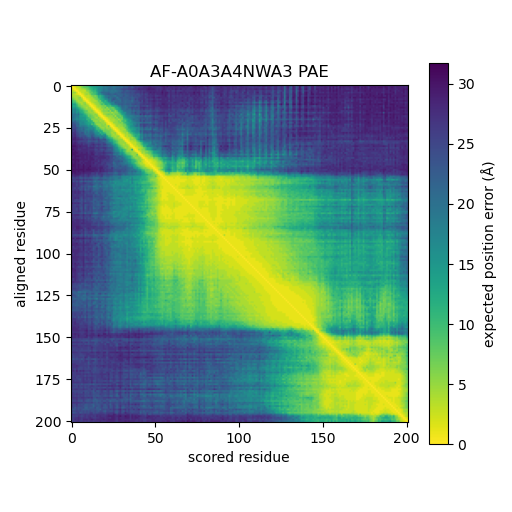44 C CA . LYS A 1 112 ? -6.143 6.656 12.671 1.00 94.12 112 LYS A CA 1
ATOM 845 C C . LYS A 1 112 ? -6.523 6.140 11.281 1.00 94.12 112 LYS A C 1
ATOM 847 O O . LYS A 1 112 ? -5.638 5.902 10.460 1.00 94.12 112 LYS A O 1
ATOM 852 N N . ARG A 1 113 ? -7.820 5.964 11.008 1.00 93.00 113 ARG A N 1
ATOM 853 C CA . ARG A 1 113 ? -8.320 5.531 9.697 1.00 93.00 113 ARG A CA 1
ATOM 854 C C . ARG A 1 113 ? -8.131 6.608 8.628 1.00 93.00 113 ARG A C 1
ATOM 856 O O . ARG A 1 113 ? -7.722 6.261 7.526 1.00 93.00 113 ARG A O 1
ATOM 863 N N . GLU A 1 114 ? -8.361 7.873 8.970 1.00 95.25 114 GLU A N 1
ATOM 864 C CA . GLU A 1 114 ? -8.129 9.020 8.078 1.00 95.25 114 GLU A CA 1
ATOM 865 C C . GLU A 1 114 ? -6.643 9.123 7.691 1.00 95.25 114 GLU A C 1
ATOM 867 O O . GLU A 1 114 ? -6.313 9.041 6.512 1.00 95.25 114 GLU A O 1
ATOM 872 N N . ARG A 1 115 ? -5.720 9.093 8.666 1.00 93.88 115 ARG A N 1
ATOM 873 C CA . ARG A 1 115 ? -4.267 9.125 8.387 1.00 93.88 115 ARG A CA 1
ATOM 874 C C . ARG A 1 115 ? -3.777 7.986 7.490 1.00 93.88 115 ARG A C 1
ATOM 876 O O . ARG A 1 115 ? -2.862 8.175 6.695 1.00 93.88 115 ARG A O 1
ATOM 883 N N . ARG A 1 116 ? -4.354 6.787 7.625 1.00 92.19 116 ARG A N 1
ATOM 884 C CA . ARG A 1 116 ? -4.008 5.642 6.765 1.00 92.19 116 ARG A CA 1
ATOM 885 C C . ARG A 1 116 ? -4.487 5.839 5.329 1.00 92.19 116 ARG A C 1
ATOM 887 O O . ARG A 1 116 ? -3.794 5.403 4.417 1.00 92.19 116 ARG A O 1
ATOM 894 N N . ALA A 1 117 ? -5.645 6.471 5.133 1.00 94.31 117 ALA A N 1
ATOM 895 C CA . ALA A 1 117 ? -6.148 6.788 3.802 1.00 94.31 117 ALA A CA 1
ATOM 896 C C . ALA A 1 117 ? -5.267 7.847 3.124 1.00 94.31 117 ALA A C 1
ATOM 898 O O . ALA A 1 117 ? -4.816 7.621 2.003 1.00 94.31 117 ALA A O 1
ATOM 899 N N . ASP A 1 118 ? -4.929 8.923 3.835 1.00 93.31 118 ASP A N 1
ATOM 900 C CA . ASP A 1 118 ? -4.081 9.997 3.302 1.00 93.31 118 ASP A CA 1
ATOM 901 C C . ASP A 1 118 ? -2.674 9.495 2.956 1.00 93.31 118 ASP A C 1
ATOM 903 O O . ASP A 1 118 ? -2.131 9.802 1.890 1.00 93.31 118 ASP A O 1
ATOM 907 N N . PHE A 1 119 ? -2.096 8.652 3.820 1.00 95.06 119 PHE A N 1
ATOM 908 C CA . PHE A 1 119 ? -0.797 8.038 3.558 1.00 95.06 119 PHE A CA 1
ATOM 909 C C . PHE A 1 119 ? -0.840 7.102 2.344 1.00 95.06 119 PHE A C 1
ATOM 911 O O . PHE A 1 119 ? 0.065 7.144 1.516 1.00 95.06 119 PHE A O 1
ATOM 918 N N . ALA A 1 120 ? -1.893 6.291 2.198 1.00 95.00 120 ALA A N 1
ATOM 919 C CA . ALA A 1 120 ? -2.035 5.385 1.059 1.00 95.00 120 ALA A CA 1
ATOM 920 C C . ALA A 1 120 ? -2.174 6.139 -0.274 1.00 95.00 120 ALA A C 1
ATOM 922 O O . ALA A 1 120 ? -1.559 5.742 -1.263 1.00 95.00 120 ALA A O 1
ATOM 923 N N . VAL A 1 121 ? -2.936 7.238 -0.302 1.00 97.06 121 VAL A N 1
ATOM 924 C CA . VAL A 1 121 ? -3.070 8.091 -1.495 1.00 97.06 121 VAL A CA 1
ATOM 925 C C . VAL A 1 121 ? -1.730 8.735 -1.844 1.00 97.06 121 VAL A C 1
ATOM 927 O O . VAL A 1 121 ? -1.289 8.655 -2.990 1.00 97.06 121 VAL 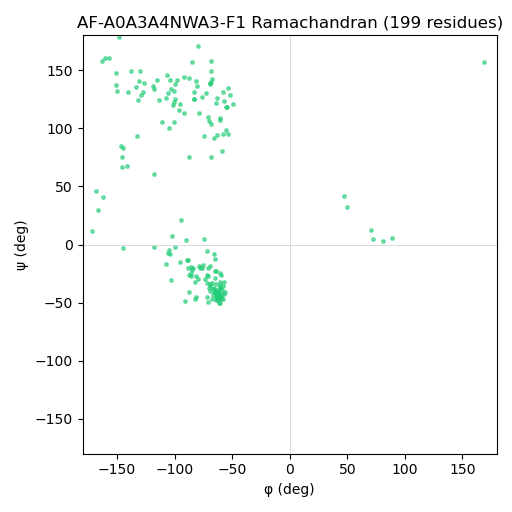A O 1
ATOM 930 N N . THR A 1 122 ? -1.048 9.307 -0.851 1.00 96.50 122 THR A N 1
ATOM 931 C CA . THR A 1 122 ? 0.248 9.967 -1.051 1.00 96.50 122 THR A CA 1
ATOM 932 C C . THR A 1 122 ? 1.311 8.979 -1.535 1.00 96.50 122 THR A C 1
ATOM 934 O O . THR A 1 122 ? 1.992 9.241 -2.524 1.00 96.50 122 THR A O 1
ATOM 937 N N . ALA A 1 123 ? 1.425 7.811 -0.897 1.00 97.75 123 ALA A N 1
ATOM 938 C CA . ALA A 1 123 ? 2.362 6.764 -1.301 1.00 97.75 123 ALA A CA 1
ATOM 939 C C . ALA A 1 123 ? 2.062 6.230 -2.713 1.00 97.75 123 ALA A C 1
ATOM 941 O O . ALA A 1 123 ? 2.985 6.031 -3.502 1.00 97.75 123 ALA A O 1
ATOM 942 N N . GLY A 1 124 ? 0.782 6.049 -3.058 1.00 97.69 124 GLY A N 1
ATOM 943 C CA . GLY A 1 124 ? 0.366 5.636 -4.400 1.00 97.69 124 GLY A CA 1
ATOM 944 C C . GLY A 1 124 ? 0.739 6.656 -5.479 1.00 97.69 124 GLY A C 1
ATOM 945 O O . GLY A 1 124 ? 1.244 6.273 -6.533 1.00 97.69 124 GLY A O 1
ATOM 946 N N . MET A 1 125 ? 0.555 7.950 -5.201 1.00 98.12 125 MET A N 1
ATOM 947 C CA . MET A 1 125 ? 0.949 9.033 -6.107 1.00 98.12 125 MET A CA 1
ATOM 948 C C . MET A 1 125 ? 2.464 9.043 -6.356 1.00 98.12 125 MET A C 1
ATOM 950 O O . MET A 1 125 ? 2.895 9.106 -7.505 1.00 98.12 125 MET A O 1
ATOM 954 N N . TRP A 1 126 ? 3.276 8.913 -5.302 1.00 98.56 126 TRP A N 1
ATOM 955 C CA . TRP A 1 126 ? 4.735 8.837 -5.435 1.00 98.56 126 TRP A CA 1
ATOM 956 C C . TRP A 1 126 ? 5.194 7.612 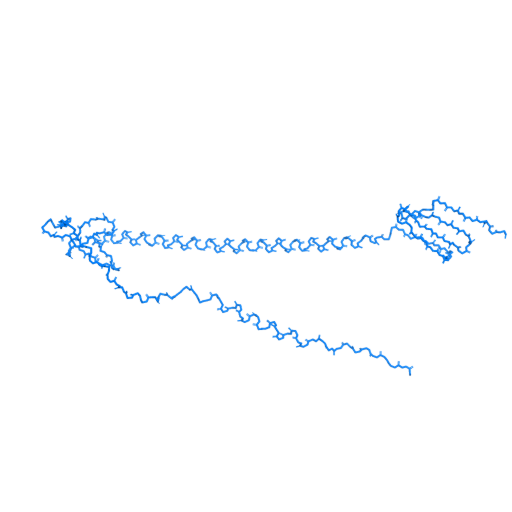-6.229 1.00 98.56 126 TRP A C 1
ATOM 958 O O . TRP A 1 126 ? 6.031 7.744 -7.121 1.00 98.56 126 TRP A O 1
ATOM 968 N N . ALA A 1 127 ? 4.624 6.436 -5.954 1.00 98.50 127 ALA A N 1
ATOM 969 C CA . ALA A 1 127 ? 4.936 5.220 -6.702 1.00 98.50 127 ALA A CA 1
ATOM 970 C C . ALA A 1 127 ? 4.625 5.381 -8.200 1.00 98.50 127 ALA A C 1
ATOM 972 O O . ALA A 1 127 ? 5.442 5.013 -9.043 1.00 98.50 127 ALA A O 1
ATOM 973 N N . PHE A 1 128 ? 3.484 5.990 -8.536 1.00 98.31 128 PHE A N 1
ATOM 974 C CA . PHE A 1 128 ? 3.118 6.282 -9.921 1.00 98.31 128 PHE A CA 1
ATOM 975 C C . PHE A 1 128 ? 4.110 7.239 -10.598 1.00 98.31 128 PHE A C 1
ATOM 977 O O . PHE A 1 128 ? 4.584 6.944 -11.695 1.00 98.31 128 PHE A O 1
ATOM 984 N N . CYS A 1 129 ? 4.491 8.338 -9.937 1.00 98.50 129 CYS A N 1
ATOM 985 C CA . CYS A 1 129 ? 5.497 9.263 -10.465 1.00 98.50 129 CYS A CA 1
ATOM 986 C C . CYS A 1 129 ? 6.834 8.564 -10.758 1.00 98.50 129 CYS A C 1
ATOM 988 O O . CYS A 1 129 ? 7.415 8.793 -11.815 1.00 98.50 129 CYS A O 1
ATOM 990 N N . MET A 1 130 ? 7.300 7.672 -9.877 1.00 98.50 130 MET A N 1
ATOM 991 C CA . MET A 1 130 ? 8.552 6.931 -10.091 1.00 98.50 130 MET A CA 1
ATOM 992 C C . MET A 1 130 ? 8.478 5.999 -11.307 1.00 98.50 130 MET A C 1
ATOM 994 O O . MET A 1 130 ? 9.435 5.918 -12.073 1.00 98.50 130 MET A O 1
ATOM 998 N N . VAL A 1 131 ? 7.335 5.342 -11.529 1.00 98.69 131 VAL A N 1
ATOM 999 C CA . VAL A 1 131 ? 7.113 4.507 -12.722 1.00 98.69 131 VAL A CA 1
ATOM 1000 C C . VAL A 1 131 ? 7.138 5.350 -14.000 1.00 98.69 131 VAL A C 1
ATOM 1002 O O . VAL A 1 131 ? 7.781 4.963 -14.974 1.00 98.69 131 VAL A O 1
ATOM 1005 N N . VAL A 1 132 ? 6.488 6.519 -13.999 1.00 98.56 132 VAL A N 1
ATOM 1006 C CA . VAL A 1 132 ? 6.490 7.436 -15.152 1.00 98.56 132 VAL A CA 1
ATOM 1007 C C . VAL A 1 132 ? 7.899 7.957 -15.440 1.00 98.56 132 VAL A C 1
ATOM 1009 O O . VAL A 1 132 ? 8.332 7.933 -16.590 1.00 98.56 132 VAL A O 1
ATOM 1012 N N . LEU A 1 133 ? 8.643 8.373 -14.413 1.00 98.44 133 LEU A N 1
ATOM 1013 C CA . LEU A 1 133 ? 10.027 8.831 -14.567 1.00 98.44 133 LEU A CA 1
ATOM 1014 C C . LEU A 1 133 ? 10.940 7.727 -15.112 1.00 98.44 133 LEU A C 1
ATOM 1016 O O . LEU A 1 133 ? 11.742 7.989 -16.006 1.00 98.44 133 LEU A O 1
ATOM 1020 N N . ALA A 1 134 ? 10.786 6.489 -14.635 1.00 98.56 134 ALA A N 1
ATOM 1021 C CA . ALA A 1 134 ? 11.528 5.347 -15.161 1.00 98.56 134 ALA A CA 1
ATOM 1022 C C . ALA A 1 134 ? 11.206 5.091 -16.643 1.00 98.56 134 ALA A C 1
ATOM 1024 O O . ALA A 1 134 ? 12.119 4.890 -17.441 1.00 98.56 134 ALA A O 1
ATOM 1025 N N . ALA A 1 135 ? 9.929 5.159 -17.033 1.00 98.25 135 ALA A N 1
ATOM 1026 C CA . ALA A 1 135 ? 9.515 5.003 -18.427 1.00 98.25 135 ALA A CA 1
ATOM 1027 C C . ALA A 1 135 ? 10.101 6.099 -19.336 1.00 98.25 135 ALA A C 1
ATOM 1029 O O . ALA A 1 135 ? 10.595 5.793 -20.420 1.00 98.25 135 ALA A O 1
ATOM 1030 N N . ILE A 1 136 ? 10.113 7.357 -18.878 1.00 98.19 136 ILE A N 1
ATOM 1031 C CA . ILE A 1 136 ? 10.755 8.471 -19.596 1.00 98.19 136 ILE A CA 1
ATOM 1032 C C . ILE A 1 136 ? 12.262 8.222 -19.736 1.00 98.19 136 ILE A C 1
ATOM 1034 O O . ILE A 1 136 ? 12.807 8.400 -20.822 1.00 98.19 136 ILE A O 1
ATOM 1038 N N . GLY A 1 137 ? 12.930 7.772 -18.671 1.00 97.38 137 GLY A N 1
ATOM 1039 C CA . GLY A 1 137 ? 14.357 7.445 -18.701 1.00 97.38 137 GLY A CA 1
ATOM 1040 C C . GLY A 1 137 ? 14.691 6.352 -19.719 1.00 97.38 137 GLY A C 1
ATOM 1041 O O . GLY A 1 137 ? 15.618 6.516 -20.507 1.00 97.38 137 GLY A O 1
ATOM 1042 N N . ILE A 1 138 ? 13.894 5.278 -19.762 1.00 96.81 138 ILE A N 1
ATOM 1043 C CA . ILE A 1 138 ? 14.040 4.200 -20.754 1.00 96.81 138 ILE A CA 1
ATOM 1044 C C . ILE A 1 138 ? 13.831 4.737 -22.174 1.00 96.81 138 ILE A C 1
ATOM 1046 O O . ILE A 1 138 ? 14.613 4.420 -23.067 1.00 96.81 138 ILE A O 1
ATOM 1050 N N . PHE A 1 139 ? 12.811 5.569 -22.387 1.00 96.38 139 PHE A N 1
ATOM 1051 C CA . PHE A 1 139 ? 12.527 6.153 -23.698 1.00 96.38 139 PHE A CA 1
ATOM 1052 C C . PHE A 1 139 ? 13.668 7.052 -24.196 1.00 96.38 139 PHE A C 1
ATOM 1054 O O . PHE A 1 139 ? 14.082 6.950 -25.350 1.00 96.38 139 PHE A O 1
ATOM 1061 N N . ILE A 1 140 ? 14.213 7.906 -23.322 1.00 95.06 140 ILE A N 1
ATOM 1062 C CA . ILE A 1 140 ? 15.376 8.742 -23.649 1.00 95.06 140 ILE A CA 1
ATOM 1063 C C . ILE A 1 140 ? 16.584 7.859 -23.963 1.00 95.06 140 ILE A C 1
ATOM 1065 O O . ILE A 1 140 ? 17.239 8.092 -24.974 1.00 95.06 140 ILE A O 1
ATOM 1069 N N . PHE A 1 141 ? 16.841 6.831 -23.148 1.00 94.38 141 PHE A N 1
ATOM 1070 C CA . PHE A 1 141 ? 17.954 5.907 -23.356 1.00 94.38 141 PHE A CA 1
ATOM 1071 C C . PHE A 1 141 ? 17.880 5.221 -24.725 1.00 94.38 141 PHE A C 1
ATOM 1073 O O . PHE A 1 141 ? 18.866 5.234 -25.459 1.00 94.38 141 PHE A O 1
ATOM 1080 N N . GLN A 1 142 ? 16.705 4.706 -25.100 1.00 91.44 142 GLN A N 1
ATOM 1081 C CA . GLN A 1 142 ? 16.476 4.091 -26.410 1.00 91.44 142 GLN A CA 1
ATOM 1082 C C . GLN A 1 142 ? 16.732 5.077 -27.553 1.00 91.44 142 GLN A C 1
ATOM 1084 O O . GLN A 1 142 ? 17.492 4.785 -28.474 1.00 91.44 142 GLN A O 1
ATOM 1089 N N . LYS A 1 143 ? 16.188 6.294 -27.447 1.00 90.31 143 LYS A N 1
ATOM 1090 C CA . LYS A 1 143 ? 16.409 7.336 -28.454 1.00 90.31 143 LYS A CA 1
ATOM 1091 C C . LYS A 1 143 ? 17.889 7.704 -28.591 1.00 90.31 143 LYS A C 1
ATOM 1093 O O . LYS A 1 143 ? 18.364 7.927 -29.698 1.00 90.31 143 LYS A O 1
ATOM 1098 N N . THR A 1 144 ? 18.629 7.757 -27.485 1.00 87.44 144 THR A N 1
ATOM 1099 C CA . THR A 1 144 ? 20.076 8.004 -27.528 1.00 87.44 144 THR A CA 1
ATOM 1100 C C . THR A 1 144 ? 20.866 6.815 -28.065 1.00 87.44 144 THR A C 1
ATOM 1102 O O . THR A 1 144 ? 21.864 7.025 -28.745 1.00 87.44 144 THR A O 1
ATOM 1105 N N . SER A 1 145 ? 20.427 5.576 -27.822 1.00 81.56 145 SER A N 1
ATOM 1106 C CA . SER A 1 145 ? 21.098 4.391 -28.364 1.00 81.56 145 SER A CA 1
ATOM 1107 C C . SER A 1 145 ? 20.894 4.225 -29.869 1.00 81.56 145 SER A C 1
ATOM 1109 O O . SER A 1 145 ? 21.771 3.678 -30.534 1.00 81.56 145 SER A O 1
ATOM 1111 N N . ASP A 1 146 ? 19.805 4.751 -30.432 1.00 73.69 146 ASP A N 1
ATOM 1112 C CA . ASP A 1 146 ? 19.580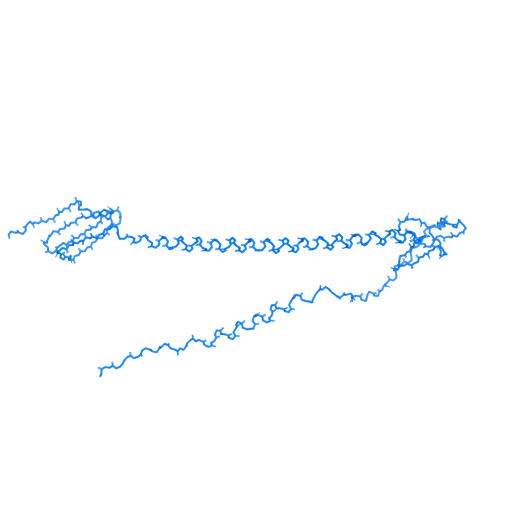 4.742 -31.884 1.00 73.69 146 ASP A CA 1
ATOM 1113 C C . ASP A 1 146 ? 20.549 5.680 -32.632 1.00 73.69 146 ASP A C 1
ATOM 1115 O O . ASP A 1 146 ? 20.830 5.479 -33.813 1.00 73.69 146 ASP A O 1
ATOM 1119 N N . HIS A 1 147 ? 21.171 6.639 -31.933 1.00 59.88 147 HIS A N 1
ATOM 1120 C CA . HIS A 1 147 ? 22.304 7.406 -32.461 1.00 59.88 147 HIS A CA 1
ATOM 1121 C C . HIS A 1 147 ? 23.620 6.605 -32.510 1.00 59.88 147 HIS A C 1
ATOM 1123 O O . HIS A 1 147 ? 24.639 7.142 -32.925 1.00 59.88 147 HIS A O 1
ATOM 1129 N N . SER A 1 148 ? 23.627 5.307 -32.180 1.00 56.34 148 SER A N 1
ATOM 1130 C CA . SER A 1 148 ? 24.775 4.426 -32.473 1.00 56.34 148 SER A CA 1
ATOM 1131 C C . SER A 1 148 ? 25.016 4.211 -33.977 1.00 56.34 148 SER A C 1
ATOM 1133 O O . SER A 1 148 ? 26.046 3.659 -34.356 1.00 56.34 148 SER A O 1
ATOM 1135 N N . GLY A 1 149 ? 24.103 4.689 -34.830 1.00 58.66 149 GLY A N 1
ATOM 1136 C CA . GLY A 1 149 ? 24.304 4.860 -36.267 1.00 58.66 149 GLY A CA 1
ATOM 1137 C C . GLY A 1 149 ? 24.753 6.267 -36.674 1.00 58.66 149 GLY A C 1
ATOM 1138 O O . GLY A 1 149 ? 24.516 6.647 -37.820 1.00 58.66 149 GLY A O 1
ATOM 1139 N N . GLU A 1 150 ? 25.333 7.073 -35.772 1.00 63.56 150 GLU A N 1
ATOM 1140 C CA . GLU A 1 150 ? 25.985 8.318 -36.181 1.00 63.56 150 GLU A CA 1
ATOM 1141 C C . GLU A 1 150 ? 27.007 7.964 -37.263 1.00 63.56 150 GLU A C 1
ATOM 1143 O O . GLU A 1 150 ? 27.881 7.118 -37.072 1.00 63.56 150 GLU A O 1
ATOM 1148 N N . LYS A 1 151 ? 26.807 8.528 -38.453 1.00 73.81 151 LYS A N 1
ATOM 1149 C CA . LYS A 1 151 ? 27.642 8.306 -39.627 1.00 73.81 151 LYS A CA 1
ATOM 1150 C C . LYS A 1 151 ? 29.078 8.698 -39.269 1.00 73.81 151 LYS A C 1
ATOM 1152 O O . LYS A 1 151 ? 29.418 9.874 -39.317 1.00 73.81 151 LYS A O 1
ATOM 1157 N N . LEU A 1 152 ? 29.888 7.715 -38.862 1.00 79.62 152 LEU A N 1
ATOM 1158 C CA . LEU A 1 152 ? 31.243 7.935 -38.336 1.00 79.62 152 LEU A CA 1
ATOM 1159 C C . LEU A 1 152 ? 32.139 8.616 -39.369 1.00 79.62 152 LEU A C 1
ATOM 1161 O O . LEU A 1 152 ? 32.999 9.421 -39.024 1.00 79.62 152 LEU A O 1
ATOM 1165 N N . TRP A 1 153 ? 31.925 8.279 -40.636 1.00 85.50 153 TRP A N 1
ATOM 1166 C CA . TRP A 1 153 ? 32.593 8.871 -41.777 1.00 85.50 153 TRP A CA 1
ATOM 1167 C C . TRP A 1 153 ? 31.807 8.551 -43.054 1.00 85.50 153 TRP A C 1
ATOM 1169 O O . TRP A 1 153 ? 31.024 7.602 -43.112 1.00 85.50 153 TRP A O 1
ATOM 1179 N N . GLU A 1 154 ? 32.016 9.366 -44.082 1.00 88.06 154 GLU A N 1
ATOM 1180 C CA . GLU A 1 154 ? 31.586 9.117 -45.457 1.00 88.06 154 GLU A CA 1
ATOM 1181 C C . GLU A 1 154 ? 32.828 9.056 -46.327 1.00 88.06 154 GLU A C 1
ATOM 1183 O O . GLU A 1 154 ? 33.727 9.882 -46.170 1.00 88.06 154 GLU A O 1
ATOM 1188 N N . ILE A 1 155 ? 32.890 8.086 -47.233 1.00 87.94 155 ILE A N 1
ATOM 1189 C CA . ILE A 1 155 ? 33.912 8.086 -48.274 1.00 87.94 155 ILE A CA 1
ATOM 1190 C C . ILE A 1 155 ? 33.260 8.610 -49.542 1.00 87.94 155 ILE A C 1
ATOM 1192 O O . ILE A 1 155 ? 32.522 7.887 -50.211 1.00 87.94 155 ILE A O 1
ATOM 1196 N N . ASP A 1 156 ? 33.586 9.851 -49.885 1.00 86.81 156 ASP A N 1
ATOM 1197 C CA . ASP A 1 156 ? 33.335 10.393 -51.214 1.00 86.81 156 ASP A CA 1
ATOM 1198 C C . ASP A 1 156 ? 34.359 9.792 -52.180 1.00 86.81 156 ASP A C 1
ATOM 1200 O O . ASP A 1 156 ? 35.493 10.256 -52.313 1.00 86.81 156 ASP A O 1
ATOM 1204 N N . SER A 1 157 ? 33.975 8.693 -52.827 1.00 83.88 157 SER A N 1
ATOM 1205 C CA . SER A 1 157 ? 34.757 8.091 -53.902 1.00 83.88 157 SER A CA 1
ATOM 1206 C C . SER A 1 157 ? 34.165 8.496 -55.244 1.00 83.88 157 SER A C 1
ATOM 1208 O O . SER A 1 157 ? 33.005 8.213 -55.526 1.00 83.88 157 SER A O 1
ATOM 1210 N N . THR A 1 158 ? 34.978 9.118 -56.097 1.00 86.12 158 THR A N 1
ATOM 1211 C CA . THR A 1 158 ? 34.632 9.364 -57.506 1.00 86.12 158 THR A CA 1
ATOM 1212 C C . THR A 1 158 ? 34.627 8.078 -58.333 1.00 86.12 158 THR A C 1
ATOM 1214 O O . THR A 1 158 ? 34.011 8.024 -59.394 1.00 86.12 158 THR A O 1
ATOM 1217 N N . GLU A 1 159 ? 35.301 7.036 -57.845 1.00 84.00 159 GLU A N 1
ATOM 1218 C CA . GLU A 1 159 ? 35.377 5.722 -58.475 1.00 84.00 159 GLU A CA 1
ATOM 1219 C C . GLU A 1 159 ? 34.368 4.753 -57.855 1.00 84.00 159 GLU A C 1
ATOM 1221 O O . GLU A 1 159 ? 34.168 4.745 -56.636 1.00 84.00 159 GLU A O 1
ATOM 1226 N N . GLY A 1 160 ? 33.764 3.910 -58.694 1.00 84.75 160 GLY A N 1
ATOM 1227 C CA . GLY A 1 160 ? 32.854 2.862 -58.247 1.00 84.75 160 GLY A CA 1
ATOM 1228 C C . GLY A 1 160 ? 33.571 1.751 -57.472 1.00 84.75 160 GLY A C 1
ATOM 1229 O O . GLY A 1 160 ? 34.775 1.520 -57.622 1.00 84.75 160 GLY A O 1
ATOM 1230 N N . PHE A 1 161 ? 32.801 1.025 -56.666 1.00 88.38 161 PHE A N 1
ATOM 1231 C CA . PHE A 1 161 ? 33.240 -0.198 -55.998 1.00 88.38 161 PHE A CA 1
ATOM 1232 C C . PHE A 1 161 ? 32.662 -1.409 -56.733 1.00 88.38 161 PHE A C 1
ATOM 1234 O O . PHE A 1 161 ? 31.471 -1.419 -57.043 1.00 88.38 161 PHE A O 1
ATOM 1241 N N . TYR A 1 162 ? 33.485 -2.425 -57.001 1.00 87.06 162 TYR A N 1
ATOM 1242 C CA . TYR A 1 162 ? 33.005 -3.701 -57.544 1.00 87.06 162 TYR A CA 1
ATOM 1243 C C . TYR A 1 162 ? 32.475 -4.605 -56.437 1.00 87.06 162 TYR A C 1
ATOM 1245 O O . TYR A 1 162 ? 31.396 -5.178 -56.551 1.00 87.06 162 TYR A O 1
ATOM 1253 N N . GLU A 1 163 ? 33.246 -4.713 -55.360 1.00 90.94 163 GLU A N 1
ATOM 1254 C CA . GLU A 1 163 ? 32.943 -5.578 -54.234 1.00 90.94 163 GLU A CA 1
ATOM 1255 C C . GLU A 1 163 ? 33.543 -4.976 -52.967 1.00 90.94 163 GLU A C 1
ATOM 1257 O O . GLU A 1 163 ? 34.585 -4.310 -52.997 1.00 90.94 163 GLU A O 1
ATOM 1262 N N . TYR A 1 164 ? 32.868 -5.196 -51.846 1.00 90.31 164 TYR A N 1
ATOM 1263 C CA . TYR A 1 164 ? 33.354 -4.789 -50.543 1.00 90.31 164 TYR A CA 1
ATOM 1264 C C . TYR A 1 164 ? 33.105 -5.886 -49.517 1.00 90.31 164 TYR A C 1
ATOM 1266 O O . TYR A 1 164 ? 32.122 -6.623 -49.582 1.00 90.31 164 TYR A O 1
ATOM 1274 N N . PHE A 1 165 ? 33.990 -5.964 -48.531 1.00 92.69 165 PHE A N 1
ATOM 1275 C CA . PHE A 1 165 ? 33.874 -6.890 -47.416 1.00 92.69 165 PHE A CA 1
ATOM 1276 C C . PHE A 1 165 ? 34.307 -6.201 -46.124 1.00 92.69 165 PHE A C 1
ATOM 1278 O O . PHE A 1 165 ? 35.369 -5.587 -46.055 1.00 92.69 165 PHE A O 1
ATOM 1285 N N . ALA A 1 166 ? 33.489 -6.307 -45.078 1.00 90.06 166 ALA A N 1
ATOM 1286 C CA . ALA A 1 166 ? 33.800 -5.761 -43.762 1.00 90.06 166 ALA A CA 1
ATOM 1287 C C . ALA A 1 166 ? 34.138 -6.896 -42.793 1.00 90.06 166 ALA A C 1
ATOM 1289 O O . ALA A 1 166 ? 33.330 -7.803 -42.591 1.00 90.06 166 ALA A O 1
ATOM 1290 N N . GLN A 1 167 ? 35.304 -6.825 -42.146 1.00 91.88 167 GLN A N 1
ATOM 1291 C CA . GLN A 1 167 ? 35.706 -7.793 -41.129 1.00 91.88 167 GLN A CA 1
ATOM 1292 C C . GLN A 1 167 ? 35.726 -7.136 -39.749 1.00 91.88 167 GLN A C 1
ATOM 1294 O O . GLN A 1 167 ? 36.638 -6.380 -39.404 1.00 91.88 167 GLN A O 1
ATOM 1299 N N . SER A 1 168 ? 34.720 -7.457 -38.931 1.00 84.94 168 SER A N 1
ATOM 1300 C CA . SER A 1 168 ? 34.524 -6.853 -37.605 1.00 84.94 168 SER A CA 1
ATOM 1301 C C . SER A 1 168 ? 35.694 -7.100 -36.649 1.00 84.94 168 SER A C 1
ATOM 1303 O O . SER A 1 168 ? 36.075 -6.200 -35.906 1.00 84.94 168 SER A O 1
ATOM 1305 N N . GLN A 1 169 ? 36.314 -8.283 -36.708 1.00 90.94 169 GLN A N 1
ATOM 1306 C CA . GLN A 1 169 ? 37.432 -8.653 -35.830 1.00 90.94 169 GLN A CA 1
ATOM 1307 C C . GLN A 1 169 ? 38.691 -7.802 -36.049 1.00 90.94 169 GLN A C 1
ATOM 1309 O O . GLN A 1 169 ? 39.454 -7.594 -35.112 1.00 90.94 169 GLN A O 1
ATOM 1314 N N . LEU A 1 170 ? 38.902 -7.296 -37.267 1.00 89.19 170 LEU A N 1
ATOM 1315 C CA . LEU A 1 170 ? 40.088 -6.508 -37.622 1.00 89.19 170 LEU A CA 1
ATOM 1316 C C . LEU A 1 170 ? 39.827 -4.999 -37.622 1.00 89.19 170 LEU A C 1
ATOM 1318 O O . LEU A 1 170 ? 40.744 -4.219 -37.884 1.00 89.19 170 LEU A O 1
ATOM 1322 N N . ALA A 1 171 ? 38.582 -4.587 -37.355 1.00 91.88 171 ALA A N 1
ATOM 1323 C CA . ALA A 1 171 ? 38.128 -3.214 -37.547 1.00 91.88 171 ALA A CA 1
ATOM 1324 C C . ALA A 1 171 ? 38.547 -2.666 -38.929 1.00 91.88 171 ALA A C 1
ATOM 1326 O O . ALA A 1 171 ? 39.012 -1.532 -39.045 1.00 91.88 171 ALA A O 1
ATOM 1327 N N . SER A 1 172 ? 38.419 -3.493 -39.973 1.00 92.56 172 SER A N 1
ATOM 1328 C CA . SER A 1 172 ? 38.836 -3.142 -41.329 1.00 92.56 172 SER A CA 1
ATOM 1329 C C . SER A 1 172 ? 37.758 -3.432 -42.367 1.00 92.56 172 SER A C 1
ATOM 1331 O O . SER A 1 172 ? 37.045 -4.435 -42.300 1.00 92.56 172 SER A O 1
ATOM 1333 N N . PHE A 1 173 ? 37.658 -2.513 -43.321 1.00 93.19 173 PHE A N 1
ATOM 1334 C CA . PHE A 1 173 ? 36.788 -2.564 -44.483 1.00 93.19 173 PHE A CA 1
ATOM 1335 C C . PHE A 1 173 ? 37.659 -2.687 -45.727 1.00 93.19 173 PHE A C 1
ATOM 1337 O O . PHE A 1 173 ? 38.553 -1.873 -45.940 1.00 93.19 173 PHE A O 1
ATOM 1344 N N . PHE A 1 174 ? 37.423 -3.716 -46.525 1.00 93.88 174 PHE A N 1
ATOM 1345 C CA . PHE A 1 174 ? 38.155 -3.974 -47.754 1.00 93.88 174 PHE A CA 1
ATOM 1346 C C . PHE A 1 174 ? 37.263 -3.619 -48.931 1.00 93.88 174 PHE A C 1
ATOM 1348 O O . PHE A 1 174 ? 36.116 -4.061 -48.992 1.00 93.88 174 PHE A O 1
ATOM 1355 N N . ALA A 1 175 ? 37.794 -2.833 -49.858 1.00 94.06 175 ALA A N 1
ATOM 1356 C CA . ALA A 1 175 ? 37.085 -2.415 -51.056 1.00 94.06 175 ALA A CA 1
ATOM 1357 C C . ALA A 1 175 ? 37.928 -2.691 -52.300 1.00 94.06 175 ALA A C 1
ATOM 1359 O O . ALA A 1 175 ? 39.088 -2.279 -52.374 1.00 94.06 175 ALA A O 1
ATOM 1360 N N . LEU A 1 176 ? 37.323 -3.363 -53.281 1.00 93.69 176 LEU A N 1
ATOM 1361 C CA . LEU A 1 176 ? 37.869 -3.523 -54.625 1.00 93.69 176 LEU A CA 1
ATOM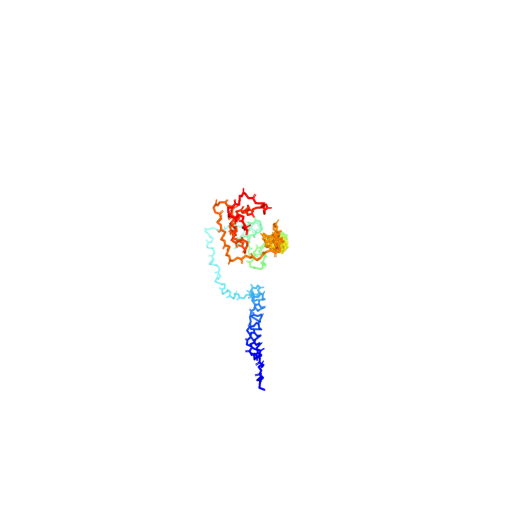 1362 C C . LEU A 1 176 ? 37.337 -2.390 -55.510 1.00 93.69 176 LEU A C 1
ATOM 1364 O O . LEU A 1 176 ? 36.135 -2.309 -55.782 1.00 93.69 176 LEU A O 1
ATOM 1368 N N . ARG A 1 177 ? 38.232 -1.500 -55.943 1.00 91.75 177 ARG A N 1
ATOM 1369 C CA . ARG A 1 177 ? 37.893 -0.331 -56.769 1.00 91.75 177 ARG A CA 1
ATOM 1370 C C . ARG A 1 177 ? 37.848 -0.675 -58.252 1.00 91.75 177 ARG A C 1
ATOM 1372 O O . ARG A 1 177 ? 38.523 -1.598 -58.709 1.00 91.75 177 ARG A O 1
ATOM 1379 N N . THR A 1 178 ? 37.119 0.130 -59.028 1.00 90.50 178 THR A N 1
ATOM 1380 C CA . THR A 1 178 ? 37.064 -0.015 -60.493 1.00 90.50 178 THR A CA 1
ATOM 1381 C C . THR A 1 178 ? 38.411 0.151 -61.189 1.00 90.50 178 THR A C 1
ATOM 1383 O O . THR A 1 178 ? 38.619 -0.413 -62.258 1.00 90.50 178 THR A O 1
ATOM 1386 N N . SER A 1 179 ? 39.336 0.876 -60.560 1.00 89.25 179 SER A N 1
ATOM 1387 C CA . SER A 1 179 ? 40.722 1.060 -60.996 1.00 89.25 179 SER A CA 1
ATOM 1388 C C . SER A 1 179 ? 41.606 -0.188 -60.831 1.00 89.25 179 SER A C 1
ATOM 1390 O O . SER A 1 179 ? 42.750 -0.179 -61.275 1.00 89.25 179 SER A O 1
ATOM 1392 N N . GLY A 1 180 ? 41.101 -1.269 -60.222 1.00 89.12 180 GLY A N 1
ATOM 1393 C CA . GLY A 1 180 ? 41.834 -2.528 -60.046 1.00 89.12 180 GLY A CA 1
ATOM 1394 C C . GLY A 1 180 ? 42.673 -2.610 -58.766 1.00 89.12 180 GLY A C 1
ATOM 1395 O O . GLY A 1 180 ? 43.382 -3.595 -58.564 1.00 89.12 180 GLY A O 1
ATOM 1396 N N . TYR A 1 181 ? 42.585 -1.613 -57.882 1.00 90.94 181 TYR A N 1
ATOM 1397 C CA . TYR A 1 181 ? 43.227 -1.646 -56.567 1.00 90.94 181 TYR A CA 1
ATOM 1398 C C . TYR A 1 181 ? 42.300 -2.219 -55.494 1.00 90.94 181 TYR A C 1
ATOM 1400 O O . TYR A 1 181 ? 41.099 -1.936 -55.464 1.00 90.94 181 TYR A O 1
ATOM 1408 N N . VAL A 1 182 ? 42.894 -2.953 -54.556 1.00 93.31 182 VAL A N 1
ATOM 1409 C CA . VAL A 1 182 ? 42.287 -3.331 -53.279 1.00 93.31 182 VAL A CA 1
ATOM 1410 C C . VAL A 1 182 ? 42.802 -2.385 -52.202 1.00 93.31 182 VAL A C 1
ATOM 1412 O O . VAL A 1 182 ? 44.011 -2.246 -52.009 1.00 93.31 182 VAL A O 1
ATOM 1415 N N . GLU A 1 183 ? 41.891 -1.735 -51.489 1.00 94.75 183 GLU A N 1
ATOM 1416 C CA . GLU A 1 183 ? 42.202 -0.824 -50.388 1.00 94.75 183 GLU A CA 1
ATOM 1417 C C . GLU A 1 183 ? 41.606 -1.363 -49.086 1.00 94.75 183 GLU A C 1
ATOM 1419 O O . GLU A 1 183 ? 40.446 -1.778 -49.045 1.00 94.75 183 GLU A O 1
ATOM 1424 N N . ALA A 1 184 ? 42.406 -1.353 -48.019 1.00 95.62 184 ALA A N 1
ATOM 1425 C CA . ALA A 1 184 ? 41.943 -1.634 -46.668 1.00 95.62 184 ALA A CA 1
ATOM 1426 C C . ALA A 1 184 ? 41.777 -0.321 -45.905 1.00 95.62 184 ALA A C 1
ATOM 1428 O O . ALA A 1 184 ? 42.741 0.417 -45.710 1.00 95.62 184 ALA A O 1
ATOM 1429 N N . LEU A 1 185 ? 40.566 -0.048 -45.440 1.00 94.56 185 LEU A N 1
ATOM 1430 C CA . LEU A 1 185 ? 40.176 1.131 -44.675 1.00 94.56 185 LEU A CA 1
ATOM 1431 C C . LEU A 1 185 ? 39.957 0.731 -43.214 1.00 94.56 185 LEU A C 1
ATOM 1433 O O . LEU A 1 185 ? 39.517 -0.382 -42.918 1.00 94.56 185 LEU A O 1
ATOM 1437 N N . ASP A 1 186 ? 40.282 1.615 -42.279 1.00 92.31 186 ASP A N 1
ATOM 1438 C CA .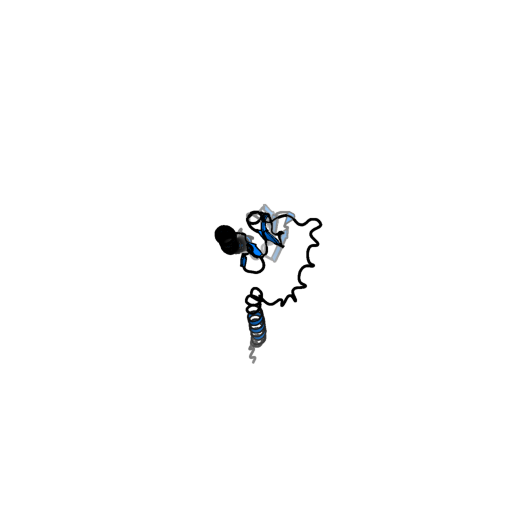 ASP A 1 186 ? 39.918 1.429 -40.876 1.00 92.31 186 ASP A CA 1
ATOM 1439 C C . ASP A 1 186 ? 38.428 1.743 -40.672 1.00 92.31 186 ASP A C 1
ATOM 1441 O O . ASP A 1 186 ? 37.962 2.824 -41.031 1.00 92.31 186 ASP A O 1
ATOM 1445 N N . LEU A 1 187 ? 37.675 0.812 -40.078 1.00 89.56 187 LEU A N 1
ATOM 1446 C CA . LEU A 1 187 ? 36.234 0.969 -39.847 1.00 89.56 187 LEU A CA 1
ATOM 1447 C C . LEU A 1 187 ? 35.900 2.118 -38.883 1.00 89.56 187 LEU A C 1
ATOM 1449 O O . LEU A 1 187 ? 34.781 2.624 -38.916 1.00 89.56 187 LEU A O 1
ATOM 1453 N N . ARG A 1 188 ? 36.835 2.541 -38.024 1.00 87.56 188 ARG A N 1
ATOM 1454 C CA . ARG A 1 188 ? 36.599 3.599 -37.032 1.00 87.56 188 ARG A CA 1
ATOM 1455 C C . ARG A 1 188 ? 36.867 4.990 -37.586 1.00 87.56 188 ARG A C 1
ATOM 1457 O O . ARG A 1 188 ? 36.117 5.908 -37.278 1.00 87.56 188 ARG A O 1
ATOM 1464 N N . THR A 1 189 ? 37.932 5.150 -38.366 1.00 89.44 189 THR A N 1
ATOM 1465 C CA . THR A 1 189 ? 38.403 6.469 -38.825 1.00 89.44 189 THR A CA 1
ATOM 1466 C C . THR A 1 189 ? 38.137 6.735 -40.304 1.00 89.44 189 THR A C 1
ATOM 1468 O O . THR A 1 189 ? 38.267 7.876 -40.734 1.00 89.44 189 THR A O 1
ATOM 1471 N N . GLY A 1 190 ? 37.839 5.703 -41.099 1.00 90.69 190 GLY A N 1
ATOM 1472 C CA . GLY A 1 190 ? 37.727 5.806 -42.556 1.00 90.69 190 GLY A CA 1
ATOM 1473 C C . GLY A 1 190 ? 39.072 5.985 -43.270 1.00 90.69 190 GLY A C 1
ATOM 1474 O O . GLY A 1 190 ? 39.104 6.177 -44.482 1.00 90.69 190 GLY A O 1
ATOM 1475 N N . SER A 1 191 ? 40.203 5.927 -42.555 1.00 92.19 191 SER A N 1
ATOM 1476 C CA . SER A 1 191 ? 41.533 6.123 -43.145 1.00 92.19 191 SER A CA 1
ATOM 1477 C C . SER A 1 191 ? 42.062 4.853 -43.814 1.00 92.19 191 SER A C 1
ATOM 1479 O O . SER A 1 191 ? 41.947 3.760 -43.256 1.00 92.19 191 SER A O 1
ATOM 1481 N N . SER A 1 192 ? 42.725 4.999 -44.962 1.00 93.31 192 SER A N 1
ATOM 1482 C CA . SER A 1 192 ? 43.418 3.903 -45.654 1.00 93.31 192 SER A CA 1
ATOM 1483 C C . SER A 1 192 ? 44.582 3.358 -44.818 1.00 93.31 192 SER A C 1
ATOM 1485 O O . SER A 1 192 ? 45.526 4.090 -44.530 1.00 93.31 192 SER A O 1
ATOM 1487 N N . LYS A 1 193 ? 44.559 2.061 -44.493 1.00 94.19 193 LYS A N 1
ATOM 1488 C CA . LYS A 1 193 ? 45.675 1.327 -43.873 1.00 94.19 193 LYS A CA 1
ATOM 1489 C C . LYS A 1 193 ? 46.716 0.901 -44.902 1.00 94.19 193 LYS A C 1
ATOM 1491 O O . LYS A 1 193 ? 47.908 1.054 -44.663 1.00 94.19 193 LYS A O 1
ATOM 1496 N N . TRP A 1 194 ? 46.273 0.356 -46.032 1.00 94.88 194 TRP A N 1
ATOM 1497 C CA . TRP A 1 194 ? 47.151 -0.086 -47.115 1.00 94.88 194 TRP A CA 1
ATOM 1498 C C . TRP A 1 194 ? 46.383 -0.220 -48.432 1.00 94.88 194 TRP A C 1
ATOM 1500 O O . TRP A 1 194 ? 45.157 -0.340 -48.442 1.00 94.88 194 TRP A O 1
ATOM 1510 N N . LYS A 1 195 ? 47.126 -0.211 -49.543 1.00 94.31 195 LYS A N 1
ATOM 1511 C CA . LYS A 1 195 ? 46.610 -0.363 -50.910 1.00 94.31 195 LYS A CA 1
ATOM 1512 C C . LYS A 1 195 ? 47.470 -1.366 -51.670 1.00 94.31 195 LYS A C 1
ATOM 1514 O O . LYS A 1 195 ? 48.693 -1.298 -51.581 1.00 94.31 195 LYS A O 1
ATOM 1519 N N . VAL A 1 196 ? 46.842 -2.276 -52.410 1.00 94.75 196 VAL A N 1
ATOM 1520 C CA . VAL A 1 196 ? 47.521 -3.280 -53.241 1.00 94.75 196 VAL A CA 1
ATOM 1521 C C . VAL A 1 196 ? 46.882 -3.289 -54.626 1.00 94.75 196 VAL A C 1
ATOM 1523 O O . VAL A 1 196 ? 45.674 -3.459 -54.752 1.00 94.75 196 VAL A O 1
ATOM 1526 N N . GLY A 1 197 ? 47.689 -3.098 -55.667 1.00 89.31 197 GLY A N 1
ATOM 1527 C CA . GLY A 1 197 ? 47.261 -3.159 -57.065 1.00 89.31 197 GLY A CA 1
ATOM 1528 C C . GLY A 1 197 ? 48.347 -2.633 -57.998 1.00 89.31 197 GLY A C 1
ATOM 1529 O O . GLY A 1 197 ? 49.241 -1.900 -57.569 1.00 89.31 197 GLY A O 1
ATOM 1530 N N . SER A 1 198 ? 48.305 -3.039 -59.264 1.00 72.19 198 SER A N 1
ATOM 1531 C CA . SER A 1 198 ? 49.205 -2.523 -60.295 1.00 72.19 198 SER A CA 1
ATOM 1532 C C . SER A 1 198 ? 48.707 -1.177 -60.802 1.00 72.19 198 SER A C 1
ATOM 1534 O O . SER A 1 198 ? 47.517 -1.022 -61.067 1.00 72.19 198 SER A O 1
ATOM 1536 N N . SER A 1 199 ? 49.623 -0.221 -60.973 1.00 69.38 199 SER A N 1
ATOM 1537 C CA . SER A 1 199 ? 49.298 1.014 -61.684 1.00 69.38 199 SER A CA 1
ATOM 1538 C C . SER A 1 199 ? 48.808 0.675 -63.087 1.00 69.38 199 SER A C 1
ATOM 1540 O O . SER A 1 199 ? 49.468 -0.143 -63.735 1.00 69.38 199 SER A O 1
ATOM 1542 N N . PRO A 1 200 ? 47.675 1.233 -63.557 1.00 67.38 200 PRO A N 1
ATOM 1543 C CA . PRO A 1 200 ? 47.309 1.085 -64.956 1.00 67.38 200 PRO A CA 1
ATOM 1544 C C . PRO A 1 200 ? 48.467 1.645 -65.792 1.00 67.38 200 PRO A C 1
ATOM 1546 O O . PRO A 1 200 ? 48.921 2.765 -65.542 1.00 67.38 200 PRO A O 1
ATOM 1549 N N . ILE A 1 201 ? 49.003 0.802 -66.677 1.00 59.28 201 ILE A N 1
ATOM 1550 C CA . ILE A 1 201 ? 50.060 1.144 -67.641 1.00 59.28 201 ILE A CA 1
ATOM 1551 C C . ILE A 1 201 ? 49.440 1.970 -68.764 1.00 59.28 201 ILE A C 1
ATOM 1553 O O . ILE A 1 201 ? 48.329 1.592 -69.204 1.00 59.28 201 ILE A O 1
#

Nearest PDB structures (foldseek):
  7wmk-assembly1_A  TM=7.004E-01  e=5.465E-02  Devosia albogilva
  5cvn-assembly1_A  TM=7.241E-01  e=6.600E-02  Homo sapiens
  5k1c-assembly1_B  TM=7.716E-01  e=1.496E-01  Homo sapiens
  5oql-assembly1_A  TM=7.693E-01  e=4.094E-01  Thermochaetoides thermophila DSM 1495
  5h3u-assembly2_B  TM=7.851E-01  e=9.278E-01  Homo sapiens

Radius of gyration: 45.27 Å; Cα contacts (8 Å, |Δi|>4): 171; chains: 1; bounding box: 82×30×122 Å

InterPro domains:
  IPR000315 B-box-type zinc finger [PF00643] (53-81)
  IPR000315 B-box-type zinc finger [PS50119] (52-80)

Sequence (201 aa):
MTDGKPALQLISHSAIKLHHHLHRKAIIRRTGEKGACGMSEKADAPPPRKFRRKIPCKNHPSAPAVDYCQTCGLPICKECAISFSGASFCSSECWSSKSAEESKDAVANRKKRERRADFAVTAGMWAFCMVVLAAIGIFIFQKTSDHSGEKLWEIDSTEGFYEYFAQSQLASFFALRTSGYVEALDLRTGSSKWKVGSSPI